Protein AF-I0WFN8-F1 (afdb_monomer)

pLDDT: mean 84.23, std 13.27, range [35.28, 97.06]

Sequence (199 aa):
MEKKIYILTLLITLCLTTSVFSQEETTNPNPSISEQFDIAYDKANNYQDYKVIKKSVFLSLKKNTQDSLTTLKRTLKEKLAILDKNDEETNLLKNEITTLKSELEIVNNEKKSVSFFGTLISKTTYAFIMWGIVIVLALLLGVFIYKFRNSNSITSESRKALEILEAEYEEHRRNSIEREQKVRRQLQDEINKNRESKK

Foldseek 3Di:
DVVVVVVVVVVVVVVVPPPPDDDDPPPPVDDDLVVLVVVQQVPFDDDPPDTHGDPVSVVVSVVVVVVVVVVVVVVVVVVVVVVVVVVVVVVVVVVVVVVVVVVVVVVVQVVQFDQDPNDTDGPVVVVVVVVVVVVVVVVVVVVVVVVVVVVVVVVVVVVVVVVVVVVVVVVVVVVVVVVVVVVVVVVVVVVVVVVVVVD

Organism: NCBI:txid946077

Secondary structure (DSSP, 8-state):
-HHHHHHHHHHHHHHGGGG---------SS--HHHHHHHHHHTSEEETTEEE--HHHHHHHHHHHHHHHHHHHHHHHHHHHHHHHHHHHHHHHHHHHHHHHHHHHHHHHHHHEEEETTEEEEHHHHHHHHHHHHHHHHHHHHHHHHHHHHHHHHHHHHHHHHHHHHHHHHHHHHHHHHHHHHHHHHHHHHHHHHHHHT-

Radius of gyration: 68.33 Å; Cα contacts (8 Å, |Δi|>4): 40; chains: 1; bounding box: 117×84×188 Å

Mean predicted aligned error: 17.88 Å

Solvent-accessible surface area (backbone atoms only — not comparable to full-atom values): 11244 Å² total; per-residue (Å²): 113,69,74,60,53,57,53,51,53,52,55,52,58,62,65,68,67,77,79,80,83,79,86,76,77,85,69,63,93,75,61,51,73,68,52,50,52,51,52,48,57,69,74,26,47,78,52,90,98,41,76,52,62,57,68,68,60,53,53,50,51,52,49,53,52,49,54,51,50,52,49,50,53,50,51,49,53,54,51,48,55,50,47,54,51,50,51,51,50,51,51,50,53,51,50,51,53,51,50,53,50,53,49,50,52,51,52,49,52,53,73,41,31,42,81,53,96,92,39,81,37,44,53,67,59,49,51,52,52,54,51,48,52,52,50,52,52,51,50,52,50,51,53,47,52,54,53,49,54,54,52,51,50,53,53,53,50,53,51,51,54,48,55,51,50,51,53,51,48,50,49,52,51,52,53,49,52,52,49,51,53,50,52,53,50,53,53,50,52,51,51,52,53,54,57,62,75,74,110

Structure (mmCIF, N/CA/C/O backbone):
data_AF-I0WFN8-F1
#
_entry.id   AF-I0WFN8-F1
#
loop_
_atom_site.group_PDB
_atom_site.id
_atom_site.type_symbol
_atom_site.label_atom_id
_atom_site.label_alt_id
_atom_site.label_comp_id
_atom_site.label_asym_id
_atom_site.label_entity_id
_atom_site.label_seq_id
_atom_site.pdbx_PDB_ins_code
_atom_site.Cartn_x
_atom_site.Cartn_y
_atom_site.Cartn_z
_atom_site.occupancy
_atom_site.B_iso_or_equiv
_atom_site.auth_seq_id
_atom_site.auth_comp_id
_atom_site.auth_asym_id
_atom_site.auth_atom_id
_atom_site.pdbx_PDB_model_num
ATOM 1 N N . MET A 1 1 ? -40.334 -71.616 74.220 1.00 55.72 1 MET A N 1
ATOM 2 C CA . MET A 1 1 ? -39.462 -70.784 73.358 1.00 55.72 1 MET A CA 1
ATOM 3 C C . MET A 1 1 ? -40.194 -69.552 72.832 1.00 55.72 1 MET A C 1
ATOM 5 O O . MET A 1 1 ? -39.589 -68.491 72.818 1.00 55.72 1 MET A O 1
ATOM 9 N N . GLU A 1 2 ? -41.503 -69.649 72.583 1.00 54.38 2 GLU A N 1
ATOM 10 C CA . GLU A 1 2 ? -42.435 -68.549 7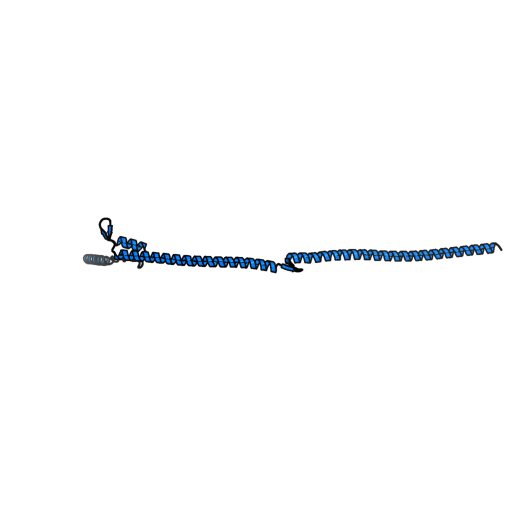2.253 1.00 54.38 2 GLU A CA 1
ATOM 11 C C . GLU A 1 2 ? -42.210 -67.217 73.005 1.00 54.38 2 GLU A C 1
ATOM 13 O O . GLU A 1 2 ? -42.004 -66.179 72.389 1.00 54.38 2 GLU A O 1
ATOM 18 N N . LYS A 1 3 ? -42.160 -67.214 74.349 1.00 59.78 3 LYS A N 1
ATOM 19 C CA . LYS A 1 3 ? -42.040 -65.959 75.130 1.00 59.78 3 LYS A CA 1
ATOM 20 C C . LYS A 1 3 ? -40.7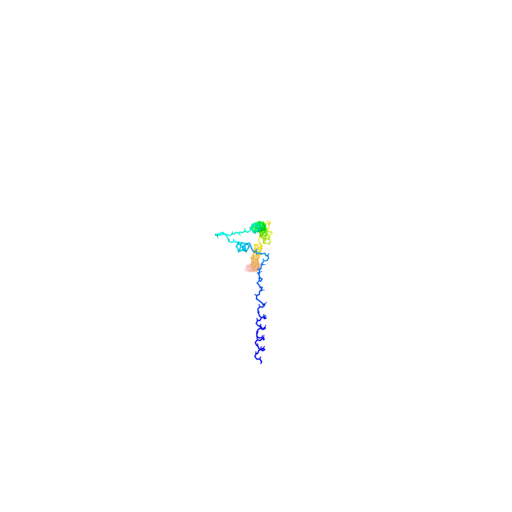20 -65.200 74.916 1.00 59.78 3 LYS A C 1
ATOM 22 O O . LYS A 1 3 ? -40.698 -63.984 75.062 1.00 59.78 3 LYS A O 1
ATOM 27 N N . LYS A 1 4 ? -39.627 -65.892 74.562 1.00 63.16 4 LYS A N 1
ATOM 28 C CA . LYS A 1 4 ? -38.331 -65.247 74.272 1.00 63.16 4 LYS A CA 1
ATOM 29 C C . LYS A 1 4 ? -38.324 -64.584 72.891 1.00 63.16 4 LYS A C 1
ATOM 31 O O . LYS A 1 4 ? -37.651 -63.574 72.719 1.00 63.16 4 LYS A O 1
ATOM 36 N N . ILE A 1 5 ? -39.106 -65.112 71.948 1.00 72.94 5 ILE A N 1
ATOM 37 C CA . ILE A 1 5 ? -39.256 -64.564 70.594 1.00 72.94 5 ILE A CA 1
ATOM 38 C C . ILE A 1 5 ? -40.007 -63.229 70.644 1.00 72.94 5 ILE A C 1
ATOM 40 O O . ILE A 1 5 ? -39.529 -62.257 70.069 1.00 72.94 5 ILE A O 1
ATOM 44 N N . TYR A 1 6 ? -41.085 -63.129 71.432 1.00 75.06 6 TYR A N 1
ATOM 45 C CA . TYR A 1 6 ? -41.821 -61.867 71.599 1.00 75.06 6 TYR A CA 1
ATOM 46 C C . TYR A 1 6 ? -40.998 -60.750 72.264 1.00 75.06 6 TYR A C 1
ATOM 48 O O . TYR A 1 6 ? -41.112 -59.582 71.893 1.00 75.06 6 TYR A O 1
ATOM 56 N N . ILE A 1 7 ? -40.135 -61.098 73.223 1.00 76.81 7 ILE A N 1
ATOM 57 C CA . ILE A 1 7 ? -39.241 -60.129 73.877 1.00 76.81 7 ILE A CA 1
ATOM 58 C C . ILE A 1 7 ? -38.166 -59.637 72.896 1.00 76.81 7 ILE A C 1
ATOM 60 O O . ILE A 1 7 ? -37.859 -58.447 72.872 1.00 76.81 7 ILE A O 1
ATOM 64 N N . LEU A 1 8 ? -37.640 -60.523 72.043 1.00 74.81 8 LEU A N 1
ATOM 65 C CA . LEU A 1 8 ? -36.666 -60.158 71.013 1.00 74.81 8 LEU A CA 1
ATOM 66 C C . LEU A 1 8 ? -37.288 -59.254 69.935 1.00 74.81 8 LEU A C 1
ATOM 68 O O . LEU A 1 8 ? -36.670 -58.268 69.539 1.00 74.81 8 LEU A O 1
ATOM 72 N N . THR A 1 9 ? -38.528 -59.522 69.511 1.00 72.75 9 THR A N 1
ATOM 73 C CA . THR A 1 9 ? -39.235 -58.662 68.547 1.00 72.75 9 THR A CA 1
ATOM 74 C C . THR A 1 9 ? -39.559 -57.284 69.129 1.00 72.75 9 THR A C 1
ATOM 76 O O . THR A 1 9 ? -39.435 -56.282 68.426 1.00 72.75 9 THR A O 1
ATOM 79 N N . LEU A 1 10 ? -39.898 -57.196 70.421 1.00 75.81 10 LEU A N 1
ATOM 80 C CA . LEU A 1 10 ? -40.146 -55.913 71.091 1.00 75.81 10 LEU A CA 1
ATOM 81 C C . LEU A 1 10 ? -38.861 -55.072 71.194 1.00 75.81 10 LEU A C 1
ATOM 83 O O . LEU A 1 10 ? -38.890 -53.869 70.939 1.00 75.81 10 LEU A O 1
ATOM 87 N N . LEU A 1 11 ? -37.726 -55.709 71.506 1.00 71.19 11 LEU A N 1
ATOM 88 C CA . LEU A 1 11 ? -36.427 -55.040 71.625 1.00 71.19 11 LEU A CA 1
ATOM 89 C C . LEU A 1 11 ? -35.924 -54.500 70.275 1.00 71.19 11 LEU A C 1
ATOM 91 O O . LEU A 1 11 ? -35.385 -53.398 70.215 1.00 71.19 11 LEU A O 1
ATOM 95 N N . ILE A 1 12 ? -36.147 -55.244 69.187 1.00 71.81 12 ILE A N 1
ATOM 96 C CA . ILE A 1 12 ? -35.800 -54.806 67.827 1.00 71.81 12 ILE A CA 1
ATOM 97 C C . ILE A 1 12 ? -36.663 -53.605 67.421 1.00 71.81 12 ILE A C 1
ATOM 99 O O . ILE A 1 12 ? -36.135 -52.609 66.936 1.00 71.81 12 ILE A O 1
ATOM 103 N N . THR A 1 13 ? -37.967 -53.642 67.705 1.00 67.31 13 THR A N 1
ATOM 104 C CA . THR A 1 13 ? -38.883 -52.543 67.353 1.00 67.31 13 THR A CA 1
ATOM 105 C C . THR A 1 13 ? -38.548 -51.247 68.104 1.00 67.31 13 THR A C 1
ATOM 107 O O . THR A 1 13 ? -38.651 -50.166 67.532 1.00 67.31 13 THR A O 1
ATOM 110 N N . LEU A 1 14 ? -38.064 -51.343 69.349 1.00 68.12 14 LEU A N 1
ATOM 111 C CA . LEU A 1 14 ? -37.641 -50.186 70.149 1.00 68.12 14 LEU A CA 1
ATOM 112 C C . LEU A 1 14 ? -36.318 -49.560 69.662 1.00 68.12 14 LEU A C 1
ATOM 114 O O . LEU A 1 14 ? -36.083 -48.370 69.858 1.00 68.12 14 LEU A O 1
ATOM 118 N N . CYS A 1 15 ? -35.452 -50.343 69.012 1.00 61.66 15 CYS A N 1
ATOM 119 C CA . CYS A 1 15 ? -34.165 -49.869 68.493 1.00 61.66 15 CYS A CA 1
ATOM 120 C C . CYS A 1 15 ? -34.297 -49.166 67.125 1.00 61.66 15 CYS A C 1
ATOM 122 O O . CYS A 1 15 ? -33.467 -48.334 66.776 1.00 61.66 15 CYS A O 1
ATOM 124 N N . LEU A 1 16 ? -35.364 -49.452 66.368 1.00 60.19 16 LEU A N 1
ATOM 125 C CA . LEU A 1 16 ? -35.644 -48.823 65.069 1.00 60.19 16 LEU A CA 1
ATOM 126 C C . LEU A 1 16 ? -36.289 -47.427 65.174 1.00 60.19 16 LEU A C 1
ATOM 128 O O . LEU A 1 16 ? -36.289 -46.690 64.194 1.00 60.19 16 LEU A O 1
ATOM 132 N N . THR A 1 17 ? -36.818 -47.029 66.336 1.00 59.66 17 THR A N 1
ATOM 133 C CA . THR A 1 17 ? -37.511 -45.734 66.493 1.00 59.66 17 THR A CA 1
ATOM 134 C C . THR A 1 17 ? -36.600 -44.558 66.859 1.00 59.66 17 THR A C 1
ATOM 136 O O . THR A 1 17 ? -37.072 -43.426 66.905 1.00 59.66 17 THR A O 1
ATOM 139 N N . THR A 1 18 ? -35.307 -44.776 67.121 1.00 53.47 18 THR A N 1
ATOM 140 C CA . THR A 1 18 ? -34.385 -43.711 67.572 1.00 53.47 18 THR A CA 1
ATOM 141 C C . THR A 1 18 ? -33.648 -42.977 66.444 1.00 53.47 18 THR A C 1
ATOM 143 O O . THR A 1 18 ? -32.863 -42.078 66.729 1.00 53.47 18 THR A O 1
ATOM 146 N N . SER A 1 19 ? -33.912 -43.287 65.169 1.00 51.78 19 SER A N 1
ATOM 147 C CA . SER A 1 19 ? -33.198 -42.708 64.015 1.00 51.78 19 SER A CA 1
ATOM 148 C C . SER A 1 19 ? -33.995 -41.691 63.176 1.00 51.78 19 SER A C 1
ATOM 150 O O . SER A 1 19 ? -33.551 -41.335 62.089 1.00 51.78 19 SER A O 1
ATOM 152 N N . VAL A 1 20 ? -35.145 -41.184 63.650 1.00 49.88 20 VAL A N 1
ATOM 153 C CA . VAL A 1 20 ? -36.069 -40.370 62.816 1.00 49.88 20 VAL A CA 1
ATOM 154 C C . VAL A 1 20 ? -36.132 -38.872 63.182 1.00 49.88 20 VAL A C 1
ATOM 156 O O . VAL A 1 20 ? -36.983 -38.153 62.678 1.00 49.88 20 VAL A O 1
ATOM 159 N N . PHE A 1 21 ? -35.215 -38.327 63.986 1.00 54.62 21 PHE A N 1
ATOM 160 C CA . PHE A 1 21 ? -35.172 -36.870 64.213 1.00 54.62 21 PHE A CA 1
ATOM 161 C C . PHE A 1 21 ? -33.782 -36.272 63.983 1.00 54.62 21 PHE A C 1
ATOM 163 O O . PHE A 1 21 ? -32.982 -36.140 64.902 1.00 54.62 21 PHE A O 1
ATOM 170 N N . SER A 1 22 ? -33.528 -35.868 62.737 1.00 35.28 22 SER A N 1
ATOM 171 C CA . SER A 1 22 ? -32.647 -34.741 62.421 1.00 35.28 22 SER A CA 1
ATOM 172 C C . SER A 1 22 ? -33.037 -34.180 61.049 1.00 35.28 22 SER A C 1
ATOM 174 O O . SER A 1 22 ? -32.641 -34.711 60.015 1.00 35.28 22 SER A O 1
ATOM 176 N N . GLN A 1 23 ? -33.882 -33.145 61.028 1.00 42.56 23 GLN A N 1
ATOM 177 C CA . GLN A 1 23 ? -33.989 -32.253 59.873 1.00 42.56 23 GLN A CA 1
ATOM 178 C C . GLN A 1 23 ? -32.951 -31.149 60.080 1.00 42.56 23 GLN A C 1
ATOM 180 O O . GLN A 1 23 ? -33.194 -30.192 60.811 1.00 42.56 23 GLN A O 1
ATOM 185 N N . GLU A 1 24 ? -31.776 -31.297 59.472 1.00 40.25 24 GLU A N 1
ATOM 186 C CA . GLU A 1 24 ? -30.894 -30.157 59.240 1.00 40.25 24 GLU A CA 1
ATOM 187 C C . GLU A 1 24 ? -31.529 -29.312 58.134 1.00 40.25 24 GLU A C 1
ATOM 189 O O . GLU A 1 24 ? -31.507 -29.679 56.959 1.00 40.25 24 GLU A O 1
ATOM 194 N N . GLU A 1 25 ? -32.128 -28.178 58.509 1.00 45.91 25 GLU A N 1
ATOM 195 C CA . GLU A 1 25 ? -32.351 -27.097 57.555 1.00 45.91 25 GLU A CA 1
ATOM 196 C C . GLU A 1 25 ? -30.985 -26.732 56.972 1.00 45.91 25 GLU A C 1
ATOM 198 O O . GLU A 1 25 ? -30.134 -26.167 57.663 1.00 45.91 25 GLU A O 1
ATOM 203 N N . THR A 1 26 ? -30.776 -27.054 55.696 1.00 47.41 26 THR A N 1
ATOM 204 C CA . THR A 1 26 ? -29.672 -26.555 54.877 1.00 47.41 26 THR A CA 1
ATOM 205 C C . THR A 1 26 ? -29.793 -25.038 54.779 1.00 47.41 26 THR A C 1
ATOM 207 O O . THR A 1 26 ? -30.297 -24.486 53.801 1.00 47.41 26 THR A O 1
ATOM 210 N N . THR A 1 27 ? -29.392 -24.339 55.834 1.00 58.69 27 THR A N 1
ATOM 211 C CA . THR A 1 27 ? -29.361 -22.885 55.870 1.00 58.69 27 THR A CA 1
ATOM 212 C C . THR A 1 27 ? -28.098 -22.470 55.146 1.00 58.69 27 THR A C 1
ATOM 214 O O . THR A 1 27 ? -26.995 -22.498 55.688 1.00 58.69 27 THR A O 1
ATOM 217 N N . ASN A 1 28 ? -28.270 -22.135 53.871 1.00 58.91 28 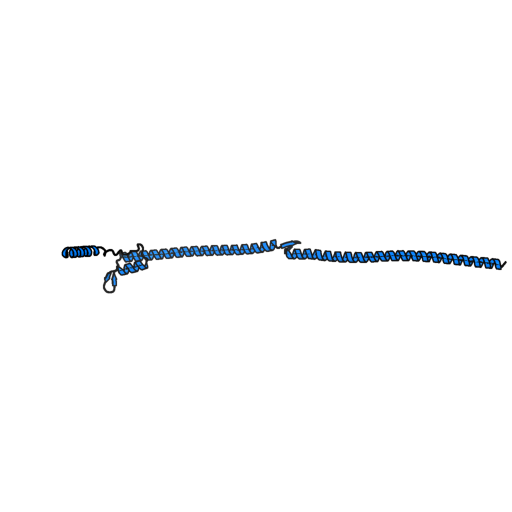ASN A N 1
ATOM 218 C CA . ASN A 1 28 ? -27.240 -21.508 53.065 1.00 58.91 28 ASN A CA 1
ATOM 219 C C . ASN A 1 28 ? -26.699 -20.297 53.858 1.00 58.91 28 ASN A C 1
ATOM 221 O O . ASN A 1 28 ? -27.491 -19.421 54.212 1.00 58.91 28 ASN A O 1
ATOM 225 N N . PRO A 1 29 ? -25.399 -20.235 54.207 1.00 66.25 29 PRO A N 1
ATOM 226 C CA . PRO A 1 29 ? -24.886 -19.227 55.139 1.00 66.25 29 PRO A CA 1
ATOM 227 C C . PRO A 1 29 ? -24.938 -17.798 54.575 1.00 66.25 29 P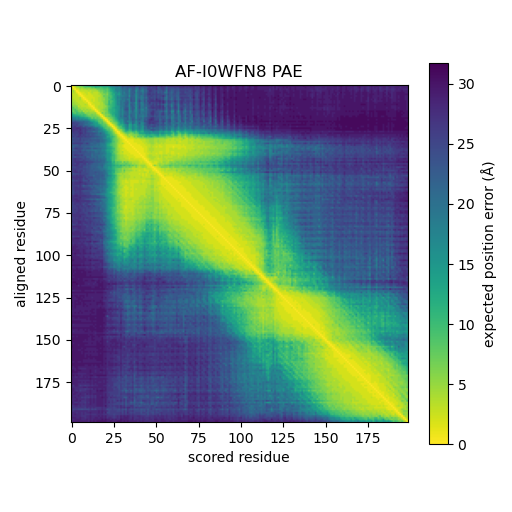RO A C 1
ATOM 229 O O . PRO A 1 29 ? -24.839 -16.838 55.334 1.00 66.25 29 PRO A O 1
ATOM 232 N N . ASN A 1 30 ? -25.136 -17.653 53.260 1.00 71.50 30 ASN A N 1
ATOM 233 C CA . ASN A 1 30 ? -25.415 -16.390 52.580 1.00 71.50 30 ASN A CA 1
ATOM 234 C C . ASN A 1 30 ? -26.567 -16.578 51.578 1.00 71.50 30 ASN A C 1
ATOM 236 O O . ASN A 1 30 ? -26.309 -16.826 50.399 1.00 71.50 30 ASN A O 1
ATOM 240 N N . PRO A 1 31 ? -27.830 -16.478 52.024 1.00 79.31 31 PRO A N 1
ATOM 241 C CA . PRO A 1 31 ? -28.968 -16.559 51.123 1.00 79.31 31 PRO A CA 1
ATOM 242 C C . PRO A 1 31 ? -28.976 -15.364 50.166 1.00 79.31 31 PRO A C 1
ATOM 244 O O . PRO A 1 31 ? -28.618 -14.239 50.548 1.00 79.31 31 PRO A O 1
ATOM 247 N N . SER A 1 32 ? -29.401 -15.595 48.925 1.00 86.69 32 SER A N 1
ATOM 248 C CA . SER A 1 32 ? -29.599 -14.525 47.946 1.00 86.69 32 SER A CA 1
ATOM 249 C C . SER A 1 32 ? -30.603 -13.493 48.469 1.00 86.69 32 SER A C 1
ATOM 251 O O . SER A 1 32 ? -31.385 -13.763 49.375 1.00 86.69 32 SER A O 1
ATOM 253 N N . ILE A 1 33 ? -30.614 -12.284 47.903 1.00 87.75 33 ILE A N 1
ATOM 254 C CA . ILE A 1 33 ? -31.578 -11.252 48.318 1.00 87.75 33 ILE A CA 1
ATOM 255 C C . ILE A 1 33 ? -33.015 -11.772 48.197 1.00 87.75 33 ILE A C 1
ATOM 257 O O . ILE A 1 33 ? -33.802 -11.554 49.111 1.00 87.75 33 ILE A O 1
ATOM 261 N N . SER A 1 34 ? -33.331 -12.495 47.115 1.00 88.12 34 SER A N 1
ATOM 262 C CA . SER A 1 34 ? -34.643 -13.130 46.924 1.00 88.12 34 SER A CA 1
ATOM 263 C C . SER A 1 34 ? -34.944 -14.119 48.046 1.00 88.12 34 SER A C 1
ATOM 265 O O . SER A 1 34 ? -35.966 -14.000 48.708 1.00 88.12 34 SER A O 1
ATOM 267 N N . GLU A 1 35 ? -33.999 -15.009 48.348 1.00 88.94 35 GLU A N 1
ATOM 268 C CA . GLU A 1 35 ? -34.145 -15.982 49.436 1.00 88.94 35 GLU A CA 1
ATOM 269 C C . GLU A 1 35 ? -34.292 -15.293 50.804 1.00 88.94 35 GLU A C 1
ATOM 271 O O . GLU A 1 35 ? -35.024 -15.768 51.664 1.00 88.94 35 GLU A O 1
ATOM 276 N N . GLN A 1 36 ? -33.651 -14.140 51.024 1.00 88.19 36 GLN A N 1
ATOM 277 C CA . GLN A 1 36 ? -33.838 -13.348 52.244 1.00 88.19 36 GLN A CA 1
ATOM 278 C C . GLN A 1 36 ? -35.251 -12.754 52.348 1.00 88.19 36 GLN A C 1
ATOM 280 O O . GLN A 1 36 ? -35.767 -12.639 53.462 1.00 88.19 36 GLN A O 1
ATOM 285 N N . PHE A 1 37 ? -35.877 -12.383 51.224 1.00 90.00 37 PHE A N 1
ATOM 286 C CA . PHE A 1 37 ? -37.283 -11.965 51.193 1.00 90.00 37 PHE A CA 1
ATOM 287 C C . PHE A 1 37 ? -38.214 -13.137 51.517 1.00 90.00 37 PHE A C 1
ATOM 289 O O . PHE A 1 37 ? -39.099 -12.977 52.360 1.00 90.00 37 PHE A O 1
ATOM 296 N N . ASP A 1 38 ? -37.970 -14.307 50.928 1.00 90.44 38 ASP A N 1
ATOM 297 C CA . ASP A 1 38 ? -38.775 -15.513 51.151 1.00 90.44 38 ASP A CA 1
ATOM 298 C C . ASP A 1 38 ? -38.675 -15.980 52.614 1.00 90.44 38 ASP A C 1
ATOM 300 O O . ASP A 1 38 ? -39.683 -16.133 53.302 1.00 90.44 38 ASP A O 1
ATOM 304 N N . ILE A 1 39 ? -37.459 -16.042 53.171 1.00 88.81 39 ILE A N 1
ATOM 305 C CA . ILE A 1 39 ? -37.230 -16.378 54.587 1.00 88.81 39 ILE A CA 1
ATOM 306 C C . ILE A 1 39 ? -37.906 -15.364 55.521 1.00 88.81 39 ILE A C 1
ATOM 308 O O . ILE A 1 39 ? -38.439 -15.739 56.571 1.00 88.81 39 ILE A O 1
ATOM 312 N N . ALA A 1 40 ? -37.870 -14.069 55.187 1.00 88.56 40 ALA A N 1
ATOM 313 C CA . ALA A 1 40 ? -38.530 -13.038 55.985 1.00 88.56 40 ALA A CA 1
ATOM 314 C C . ALA A 1 40 ? -40.061 -13.175 55.951 1.00 88.56 40 ALA A C 1
ATOM 316 O O . ALA A 1 40 ? -40.710 -12.906 56.965 1.00 88.56 40 ALA A O 1
ATOM 317 N N . TYR A 1 41 ? -40.624 -13.605 54.821 1.00 88.06 41 TYR A N 1
ATOM 318 C CA . TYR A 1 41 ? -42.050 -13.869 54.651 1.00 88.06 41 TYR A CA 1
ATOM 319 C C . TYR A 1 41 ? -42.501 -15.123 55.417 1.00 88.06 41 TYR A C 1
ATOM 321 O O . TYR A 1 41 ? -43.504 -15.089 56.144 1.00 88.06 41 TYR A O 1
ATOM 329 N N . ASP A 1 42 ? -41.724 -16.200 55.330 1.00 89.00 42 ASP A N 1
ATOM 330 C CA . ASP A 1 42 ? -42.025 -17.476 55.978 1.00 89.00 42 ASP A CA 1
ATOM 331 C C . ASP A 1 42 ? -41.927 -17.376 57.503 1.00 89.00 42 ASP A C 1
ATOM 333 O O . ASP A 1 42 ? -42.822 -17.823 58.220 1.00 89.00 42 ASP A O 1
ATOM 337 N N . LYS A 1 43 ? -40.892 -16.697 58.019 1.00 87.38 43 LYS A N 1
ATOM 338 C CA . LYS A 1 43 ? -40.685 -16.504 59.469 1.00 87.38 43 LYS A CA 1
ATOM 339 C C . LYS A 1 43 ? -41.576 -15.425 60.091 1.00 87.38 43 LYS A C 1
ATOM 341 O O . LYS A 1 43 ? -41.544 -15.243 61.312 1.00 87.38 43 LYS A O 1
ATOM 346 N N . ALA A 1 44 ? -42.325 -14.668 59.292 1.00 88.81 44 ALA A N 1
ATOM 347 C CA . ALA A 1 44 ? -43.222 -13.638 59.800 1.00 88.81 44 ALA A CA 1
ATOM 348 C C . ALA A 1 44 ? -44.534 -14.235 60.331 1.00 88.81 44 ALA A C 1
ATOM 350 O O . ALA A 1 44 ? -45.169 -15.078 59.691 1.00 88.81 44 ALA A O 1
ATOM 351 N N . ASN A 1 45 ? -44.960 -13.746 61.497 1.00 89.25 45 ASN A N 1
ATOM 352 C CA . ASN A 1 45 ? -46.214 -14.163 62.125 1.00 89.25 45 ASN A CA 1
ATOM 353 C C . ASN A 1 45 ? -47.410 -13.588 61.364 1.00 89.25 45 ASN A C 1
ATOM 355 O O . ASN A 1 45 ? -47.350 -12.454 60.900 1.00 89.25 45 ASN A O 1
ATOM 359 N N . ASN A 1 46 ? -48.515 -14.327 61.291 1.00 90.94 46 ASN A N 1
ATOM 360 C CA . ASN A 1 46 ? -49.768 -13.790 60.762 1.00 90.94 46 ASN A CA 1
ATOM 361 C C . ASN A 1 46 ? -50.550 -13.049 61.851 1.00 90.94 46 ASN A C 1
ATOM 363 O O . ASN A 1 46 ? -50.667 -13.523 62.981 1.00 90.94 46 ASN A O 1
ATOM 367 N N . TYR A 1 47 ? -51.113 -11.902 61.488 1.00 87.69 47 TYR A N 1
ATOM 368 C CA . TYR A 1 47 ? -52.100 -11.170 62.266 1.00 87.69 47 TYR A CA 1
ATOM 369 C C . TYR A 1 47 ? -53.208 -10.696 61.326 1.00 87.69 47 TYR A C 1
ATOM 371 O O . TYR A 1 47 ? -52.983 -9.801 60.514 1.00 87.69 47 TYR A O 1
ATOM 379 N N . GLN A 1 48 ? -54.397 -11.298 61.444 1.00 88.38 48 GLN A N 1
ATOM 380 C CA . GLN A 1 48 ? -55.493 -11.111 60.483 1.00 88.38 48 GLN A CA 1
ATOM 381 C C . GLN A 1 48 ? -54.994 -11.391 59.051 1.00 88.38 48 GLN A C 1
ATOM 383 O O . GLN A 1 48 ? -54.352 -12.418 58.830 1.00 88.38 48 GLN A O 1
ATOM 388 N N . ASP A 1 49 ? -55.213 -10.462 58.122 1.00 89.31 49 ASP A N 1
ATOM 389 C CA . ASP A 1 49 ? -54.759 -10.540 56.730 1.00 89.31 49 ASP A CA 1
ATOM 390 C C . ASP A 1 49 ? -53.336 -9.971 56.523 1.00 89.31 49 ASP A C 1
ATOM 392 O O . ASP A 1 49 ? -52.906 -9.741 55.392 1.00 89.31 49 ASP A O 1
ATOM 396 N N . TYR A 1 50 ? -52.582 -9.724 57.604 1.00 87.56 50 TYR A N 1
ATOM 397 C CA . TYR A 1 50 ? -51.253 -9.107 57.562 1.00 87.56 50 TYR A CA 1
ATOM 398 C C . TYR A 1 50 ? -50.145 -10.039 58.068 1.00 87.56 50 TYR A C 1
ATOM 400 O O . TYR A 1 50 ? -50.311 -10.788 59.031 1.00 87.56 50 TYR A O 1
ATOM 408 N N . LYS A 1 51 ? -48.955 -9.917 57.470 1.00 86.62 51 LYS A N 1
ATOM 409 C CA . LYS A 1 51 ? -47.709 -10.544 57.941 1.00 86.62 51 LYS A CA 1
ATOM 410 C C . LYS A 1 51 ? -46.912 -9.566 58.811 1.00 86.62 51 LYS A C 1
ATOM 412 O O . LYS A 1 51 ? -46.526 -8.487 58.368 1.00 86.62 51 LYS A O 1
ATOM 417 N N . VAL A 1 52 ? -46.629 -9.954 60.051 1.00 89.88 52 VAL A N 1
ATOM 418 C CA . VAL A 1 52 ? -45.870 -9.177 61.038 1.00 89.88 52 VAL A CA 1
ATOM 419 C C . VAL A 1 52 ? -44.403 -9.593 61.004 1.00 89.88 52 VAL A C 1
ATOM 421 O O . VAL A 1 52 ? -44.002 -10.623 61.553 1.00 89.88 52 VAL A O 1
ATOM 424 N N . ILE A 1 53 ? -43.585 -8.757 60.370 1.00 90.00 53 ILE A N 1
ATOM 425 C CA . ILE A 1 53 ? -42.135 -8.943 60.275 1.00 90.00 53 ILE A CA 1
ATOM 426 C C . ILE A 1 53 ? -41.453 -8.237 61.455 1.00 90.00 53 ILE A C 1
ATOM 428 O O . ILE A 1 53 ? -41.763 -7.091 61.790 1.00 90.00 53 ILE A O 1
ATOM 432 N N . LYS A 1 54 ? -40.477 -8.900 62.086 1.00 90.81 54 LYS A N 1
ATOM 433 C CA . LYS A 1 54 ? -39.649 -8.279 63.134 1.00 90.81 54 LYS A CA 1
ATOM 434 C C . LYS A 1 54 ? -38.871 -7.093 62.554 1.00 90.81 54 LYS A C 1
ATOM 436 O O . LYS A 1 54 ? -38.216 -7.223 61.522 1.00 90.81 54 LYS A O 1
ATOM 441 N N . LYS A 1 55 ? -38.850 -5.962 63.271 1.00 89.88 55 LYS A N 1
ATOM 442 C CA . LYS A 1 55 ? -38.119 -4.748 62.852 1.00 89.88 55 LYS A CA 1
ATOM 443 C C . LYS A 1 55 ? -36.646 -5.019 62.520 1.00 89.88 55 LYS A C 1
ATOM 445 O O . LYS A 1 55 ? -36.141 -4.471 61.550 1.00 89.88 55 LYS A O 1
ATOM 450 N N . SER A 1 56 ? -35.973 -5.878 63.289 1.00 89.62 56 SER A N 1
ATOM 451 C CA . SER A 1 56 ? -34.575 -6.256 63.042 1.00 89.62 56 SER A CA 1
ATOM 452 C C . SER A 1 56 ? -34.382 -6.969 61.701 1.00 89.62 56 SER A C 1
ATOM 454 O O . SER A 1 56 ? -33.464 -6.626 60.968 1.00 89.62 56 SER A O 1
ATOM 456 N N . VAL A 1 57 ? -35.272 -7.905 61.351 1.00 88.56 57 VAL A N 1
ATOM 457 C CA . VAL A 1 57 ? -35.231 -8.642 60.077 1.00 88.56 57 VAL A CA 1
ATOM 458 C C . VAL A 1 57 ? -35.446 -7.688 58.906 1.00 88.56 57 VAL A C 1
ATOM 460 O O . VAL A 1 57 ? -34.669 -7.701 57.957 1.00 88.56 57 VAL A O 1
ATOM 463 N N . PHE A 1 58 ? -36.437 -6.799 59.008 1.00 90.44 58 PHE A N 1
ATOM 464 C CA . PHE A 1 58 ? -36.692 -5.787 57.983 1.00 90.44 58 PHE A CA 1
ATOM 465 C C . PHE A 1 58 ? -35.507 -4.824 57.795 1.00 90.44 58 PHE A C 1
ATOM 467 O O . PHE A 1 58 ? -35.121 -4.532 56.664 1.00 90.44 58 PHE A O 1
ATOM 474 N N . LEU A 1 59 ? -34.900 -4.345 58.887 1.00 92.44 59 LEU A N 1
ATOM 475 C CA . LEU A 1 59 ? -33.731 -3.461 58.821 1.00 92.44 59 LEU A CA 1
ATOM 476 C C . LEU A 1 59 ? -32.516 -4.156 58.192 1.00 92.44 59 LEU A C 1
ATOM 478 O O . LEU A 1 59 ? -31.842 -3.543 57.365 1.00 92.44 59 LEU A O 1
ATOM 482 N N . SER A 1 60 ? -32.261 -5.422 58.533 1.00 90.69 60 SER A N 1
ATOM 483 C CA . SER A 1 60 ? -31.199 -6.216 57.906 1.00 90.69 60 SER A CA 1
ATOM 484 C C . SER A 1 60 ? -31.454 -6.426 56.415 1.00 90.69 60 SER A C 1
ATOM 486 O O . SER A 1 60 ? -30.561 -6.185 55.609 1.00 90.69 60 SER A O 1
ATOM 488 N N . LEU A 1 61 ? -32.682 -6.787 56.033 1.00 90.81 61 LEU A N 1
ATOM 489 C CA . LEU A 1 61 ? -33.068 -6.975 54.634 1.00 90.81 61 LEU A CA 1
ATOM 490 C C . LEU A 1 61 ? -32.889 -5.687 53.825 1.00 90.81 61 LEU A C 1
ATOM 492 O O . LEU A 1 61 ? -32.298 -5.720 52.746 1.00 90.81 61 LEU A O 1
ATOM 496 N N . LYS A 1 62 ? -33.327 -4.544 54.374 1.00 91.94 62 LYS A N 1
ATOM 497 C CA . LYS A 1 62 ? -33.135 -3.211 53.780 1.00 91.94 62 LYS A CA 1
ATOM 498 C C . LYS A 1 62 ? -31.655 -2.876 53.600 1.00 91.94 62 LYS A C 1
ATOM 500 O O . LYS A 1 62 ? -31.263 -2.367 52.553 1.00 91.94 62 LYS A O 1
ATOM 505 N N . LYS A 1 63 ? -30.830 -3.138 54.617 1.00 93.44 63 LYS A N 1
ATOM 506 C CA . LYS A 1 63 ? -29.386 -2.893 54.548 1.00 93.44 63 LYS A CA 1
ATOM 507 C C . LYS A 1 63 ? -28.741 -3.751 53.459 1.00 93.44 63 LYS A C 1
ATOM 509 O O . LYS A 1 63 ? -28.045 -3.212 52.608 1.00 93.44 63 LYS A O 1
ATOM 514 N N . ASN A 1 64 ? -29.038 -5.048 53.436 1.00 91.94 64 ASN A N 1
ATOM 515 C CA . ASN A 1 64 ? -28.476 -5.985 52.464 1.00 91.94 64 ASN A CA 1
ATOM 516 C C . ASN A 1 64 ? -28.897 -5.641 51.026 1.00 91.94 64 ASN A C 1
ATOM 518 O O . ASN A 1 64 ? -28.066 -5.661 50.119 1.00 91.94 64 ASN A O 1
ATOM 522 N N . THR A 1 65 ? -30.161 -5.254 50.808 1.00 93.19 65 THR A N 1
ATOM 523 C CA . THR A 1 65 ? -30.626 -4.764 49.495 1.00 93.19 65 THR A CA 1
ATOM 524 C C . THR A 1 65 ? -29.928 -3.488 49.068 1.00 93.19 65 THR A C 1
ATOM 526 O O . THR A 1 65 ? -29.509 -3.377 47.914 1.00 93.19 65 THR A O 1
ATOM 529 N N . GLN A 1 66 ? -29.760 -2.538 49.984 1.00 93.81 66 GLN A N 1
ATOM 530 C CA . GLN A 1 66 ? -29.048 -1.304 49.693 1.00 93.81 66 GLN A CA 1
ATOM 531 C C . GLN A 1 66 ? -27.570 -1.566 49.365 1.00 93.81 66 GLN A C 1
ATOM 533 O O . GLN A 1 66 ? -27.084 -1.029 48.372 1.00 93.81 66 GLN A O 1
ATOM 538 N N . ASP A 1 67 ? -26.884 -2.425 50.124 1.00 92.81 67 ASP A N 1
ATOM 539 C CA . ASP A 1 67 ? -25.481 -2.798 49.891 1.00 92.81 67 ASP A CA 1
ATOM 540 C C . ASP A 1 67 ? -25.293 -3.549 48.562 1.00 92.81 67 ASP A C 1
ATOM 542 O O . ASP A 1 67 ? -24.340 -3.297 47.819 1.00 92.81 67 ASP A O 1
ATOM 546 N N . SER A 1 68 ? -26.231 -4.426 48.196 1.00 91.50 68 SER A N 1
ATOM 547 C CA . SER A 1 68 ? -26.204 -5.091 46.889 1.00 91.50 68 SER A CA 1
ATOM 548 C C . SER A 1 68 ? -26.405 -4.094 45.744 1.00 91.50 68 SER A C 1
ATOM 550 O O . SER A 1 68 ? -25.728 -4.185 44.720 1.00 91.50 68 SER A O 1
ATOM 552 N N . LEU A 1 69 ? -27.307 -3.120 45.903 1.00 94.19 69 LEU A N 1
ATOM 553 C CA . LEU A 1 69 ? -27.563 -2.099 44.886 1.00 94.19 69 LEU A CA 1
ATOM 554 C C . LEU A 1 69 ? -26.378 -1.138 44.724 1.00 94.19 69 LEU A C 1
ATOM 556 O O . LEU A 1 69 ? -26.035 -0.769 43.600 1.00 94.19 69 LEU A O 1
ATOM 560 N N . THR A 1 70 ? -25.744 -0.719 45.821 1.00 95.06 70 THR A N 1
ATOM 561 C CA . THR A 1 70 ? -24.543 0.130 45.764 1.00 95.06 70 THR A CA 1
ATOM 562 C C . THR A 1 70 ? -23.373 -0.621 45.139 1.00 95.06 70 THR A C 1
ATOM 564 O O . THR A 1 70 ? -22.673 -0.051 44.301 1.00 95.06 70 THR A O 1
ATOM 567 N N . THR A 1 71 ? -23.211 -1.908 45.458 1.00 94.94 71 THR A N 1
ATOM 568 C CA . THR A 1 71 ? -22.209 -2.779 44.831 1.00 94.94 71 THR A CA 1
ATOM 569 C C . THR A 1 71 ? -22.448 -2.901 43.331 1.00 94.94 71 THR A C 1
ATOM 571 O O . THR A 1 71 ? -21.525 -2.667 42.555 1.00 94.94 71 THR A O 1
ATOM 574 N N . LEU A 1 72 ? -23.691 -3.157 42.907 1.00 94.94 72 LEU A N 1
ATOM 575 C CA . LEU A 1 72 ? -24.050 -3.230 41.490 1.00 94.94 72 LEU A CA 1
ATOM 576 C C . LEU A 1 72 ? -23.751 -1.913 40.763 1.00 94.94 72 LEU A C 1
ATOM 578 O O . LEU A 1 72 ? -23.130 -1.927 39.703 1.00 94.94 72 LEU A O 1
ATOM 582 N N . LYS A 1 73 ? -24.132 -0.766 41.344 1.00 95.81 73 LYS A N 1
ATOM 583 C CA . LYS A 1 73 ? -23.829 0.561 40.781 1.00 95.81 73 LYS A CA 1
ATOM 584 C C . LYS A 1 73 ? -22.325 0.803 40.652 1.00 95.81 73 LYS A C 1
ATOM 586 O O . LYS A 1 73 ? -21.887 1.340 39.636 1.00 95.81 73 LYS A O 1
ATOM 591 N N . ARG A 1 74 ? -21.535 0.407 41.656 1.00 96.38 74 ARG A N 1
ATOM 592 C CA . ARG A 1 74 ? -20.070 0.512 41.622 1.00 96.38 74 ARG A CA 1
ATOM 593 C C . ARG A 1 74 ? -19.487 -0.347 40.503 1.00 96.38 74 ARG A C 1
ATOM 595 O O . ARG A 1 74 ? -18.728 0.172 39.694 1.00 96.38 74 ARG A O 1
ATOM 602 N N . THR A 1 75 ? -19.885 -1.615 40.410 1.00 95.38 75 THR A N 1
ATOM 603 C CA . THR A 1 75 ? -19.414 -2.519 39.354 1.00 95.38 75 THR A CA 1
ATOM 604 C C . THR A 1 75 ? -19.815 -2.024 37.968 1.00 95.38 75 THR A C 1
ATOM 606 O O . THR A 1 75 ? -19.002 -2.073 37.054 1.00 95.38 75 THR A O 1
ATOM 609 N N . LEU A 1 76 ? -21.027 -1.487 37.802 1.00 96.62 76 LEU A N 1
ATOM 610 C CA . LEU A 1 76 ? -21.470 -0.895 36.537 1.00 96.62 76 LEU A CA 1
ATOM 611 C C . LEU A 1 76 ? -20.570 0.291 36.154 1.00 96.62 76 LEU A C 1
ATOM 613 O O . LEU A 1 76 ? -20.065 0.344 35.037 1.00 96.62 76 LEU A O 1
ATOM 617 N N . LYS A 1 77 ? -20.288 1.193 37.101 1.00 96.81 77 LYS A N 1
ATOM 618 C CA . LYS A 1 77 ? -19.377 2.325 36.880 1.00 96.81 77 LYS A CA 1
ATOM 619 C C . LYS A 1 77 ? -17.960 1.872 36.509 1.00 96.81 77 LYS A C 1
ATOM 621 O O . LYS A 1 77 ? -17.370 2.431 35.592 1.00 96.81 77 LYS A O 1
ATOM 626 N N . GLU A 1 78 ? -17.423 0.861 37.189 1.00 96.56 78 GLU A N 1
ATOM 627 C CA . GLU A 1 78 ? -16.110 0.279 36.874 1.00 96.56 78 GLU A CA 1
ATOM 628 C C . GLU A 1 78 ? -16.089 -0.343 35.472 1.00 96.56 78 GLU A C 1
ATOM 630 O O . GLU A 1 78 ? -15.135 -0.146 34.724 1.00 96.56 78 GLU A O 1
ATOM 635 N N . LYS A 1 79 ? -17.150 -1.062 35.085 1.00 95.38 79 LYS A N 1
ATOM 636 C CA . LYS A 1 79 ? -17.268 -1.666 33.753 1.00 95.38 79 LYS A CA 1
ATOM 637 C C . LYS A 1 79 ? -17.393 -0.622 32.647 1.00 95.38 79 LYS A C 1
ATOM 639 O O . LYS A 1 79 ? -16.761 -0.808 31.616 1.00 95.38 79 LYS A O 1
ATOM 644 N N . LEU A 1 80 ? -18.142 0.461 32.867 1.00 95.62 80 LEU A N 1
ATOM 645 C CA . LEU A 1 80 ? -18.205 1.584 31.926 1.00 95.62 80 LEU A CA 1
ATOM 646 C C . LEU A 1 80 ? -16.833 2.239 31.755 1.00 95.62 80 LEU A C 1
ATOM 648 O O . LEU A 1 80 ? -16.393 2.401 30.631 1.00 95.62 80 LEU A O 1
ATOM 652 N N . ALA A 1 81 ? -16.106 2.492 32.847 1.00 95.81 81 ALA A N 1
ATOM 653 C CA . ALA A 1 81 ? -14.760 3.060 32.763 1.00 95.81 81 ALA A CA 1
ATOM 654 C C . ALA A 1 81 ? -13.767 2.151 32.009 1.00 95.81 81 ALA A C 1
ATOM 656 O O . ALA A 1 81 ? -12.897 2.637 31.292 1.00 95.81 81 ALA A O 1
ATOM 657 N N . ILE A 1 82 ? -13.885 0.825 32.158 1.00 95.38 82 ILE A N 1
ATOM 658 C CA . ILE A 1 82 ? -13.090 -0.137 31.375 1.00 95.38 82 ILE A CA 1
ATOM 659 C C . ILE A 1 82 ? -13.494 -0.102 29.897 1.00 95.38 82 ILE A C 1
ATOM 661 O O . ILE A 1 82 ? -12.629 -0.210 29.034 1.00 95.38 82 ILE A O 1
ATOM 665 N N . LEU A 1 83 ? -14.789 0.032 29.605 1.00 94.75 83 LEU A N 1
ATOM 666 C CA . LEU A 1 83 ? -15.298 0.107 28.239 1.00 94.75 83 LEU A CA 1
ATOM 667 C C . LEU A 1 83 ? -14.804 1.378 27.544 1.00 94.75 83 LEU A C 1
ATOM 669 O O . LEU A 1 83 ? -14.242 1.267 26.463 1.00 94.75 83 LEU A O 1
ATOM 673 N N . ASP A 1 84 ? -14.881 2.529 28.213 1.00 94.88 84 ASP A N 1
ATOM 674 C CA . ASP A 1 84 ? -14.338 3.796 27.712 1.00 94.88 84 ASP A CA 1
ATOM 675 C C . 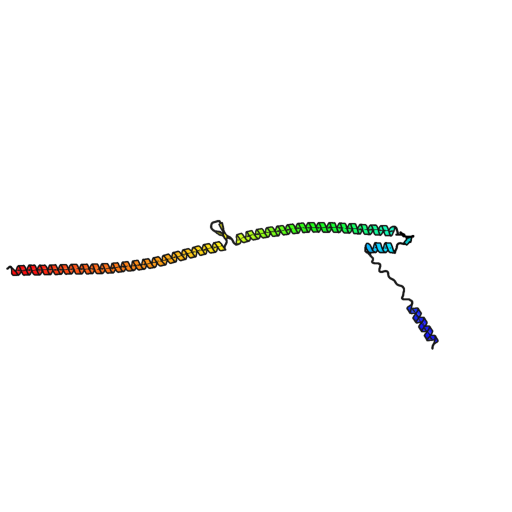ASP A 1 84 ? -12.836 3.669 27.405 1.00 94.88 84 ASP A C 1
ATOM 677 O O . ASP A 1 84 ? -12.373 4.066 26.338 1.00 94.88 84 ASP A O 1
ATOM 681 N N . LYS A 1 85 ? -12.069 3.030 28.300 1.00 95.12 85 LYS A N 1
ATOM 682 C CA . LYS A 1 85 ? -10.636 2.783 28.087 1.00 95.12 85 LYS A CA 1
ATOM 683 C C . LYS A 1 85 ? -10.367 1.854 26.895 1.00 95.12 85 LYS A C 1
ATOM 685 O O . LYS A 1 85 ? -9.434 2.093 26.132 1.00 95.12 85 LYS A O 1
ATOM 690 N N . ASN A 1 86 ? -11.161 0.798 26.733 1.00 93.12 86 ASN A N 1
ATOM 691 C CA . ASN A 1 86 ? -11.043 -0.104 25.586 1.00 93.12 86 ASN A CA 1
ATOM 692 C C . ASN A 1 86 ? -11.422 0.607 24.277 1.00 93.12 86 ASN A C 1
ATOM 694 O O . ASN A 1 86 ? -10.794 0.371 23.248 1.00 93.12 86 ASN A O 1
ATOM 698 N N . ASP A 1 87 ? -12.416 1.492 24.298 1.00 94.25 87 ASP A N 1
ATOM 699 C CA . ASP A 1 87 ? -12.797 2.300 23.139 1.00 94.25 87 ASP A CA 1
ATOM 700 C C . ASP A 1 87 ? -11.682 3.292 22.763 1.00 94.25 87 ASP A C 1
ATOM 702 O O . ASP A 1 87 ? -11.368 3.463 21.584 1.00 94.25 87 ASP A O 1
ATOM 706 N N . GLU A 1 88 ? -11.003 3.897 23.740 1.00 94.88 88 GLU A N 1
ATOM 707 C CA . GLU A 1 88 ? -9.799 4.700 23.491 1.00 94.88 88 GLU A CA 1
ATOM 708 C C . GLU A 1 88 ? -8.669 3.862 22.874 1.00 94.88 88 GLU A C 1
ATOM 710 O O . GLU A 1 88 ? -8.109 4.245 21.845 1.00 94.88 88 GLU A O 1
ATOM 715 N N . GLU A 1 89 ? -8.362 2.695 23.447 1.00 94.31 89 GLU A N 1
ATOM 716 C CA . GLU A 1 89 ? -7.300 1.808 22.957 1.00 94.31 89 GLU A CA 1
ATOM 717 C C . GLU A 1 89 ? -7.597 1.283 21.546 1.00 94.31 89 GLU A C 1
ATOM 719 O O . GLU A 1 89 ? -6.722 1.283 20.681 1.00 94.31 89 GLU A O 1
ATOM 724 N N . THR A 1 90 ? -8.844 0.901 21.262 1.00 93.38 90 THR A N 1
ATOM 725 C CA . THR A 1 90 ? -9.253 0.458 19.920 1.00 93.38 90 THR A CA 1
ATOM 726 C C . THR A 1 90 ? -9.175 1.582 18.894 1.00 93.38 90 THR A C 1
ATOM 728 O O . THR A 1 90 ? -8.758 1.337 17.760 1.00 93.38 90 THR A O 1
ATOM 731 N N . ASN A 1 91 ? -9.515 2.818 19.269 1.00 93.75 91 ASN A N 1
ATOM 732 C CA . ASN A 1 91 ? -9.337 3.978 18.400 1.00 93.75 91 ASN A CA 1
ATOM 733 C C . ASN A 1 91 ? -7.852 4.270 18.140 1.00 93.75 91 ASN A C 1
ATOM 735 O O . ASN A 1 91 ? -7.484 4.537 16.994 1.00 93.75 91 ASN A O 1
ATOM 739 N N . LEU A 1 92 ? -6.991 4.159 19.156 1.00 95.00 92 LEU A N 1
ATOM 740 C CA . LEU A 1 92 ? -5.537 4.283 19.000 1.00 95.00 92 LEU A CA 1
ATOM 741 C C . LEU A 1 92 ? -4.977 3.204 18.066 1.00 95.00 92 LEU A C 1
ATOM 743 O O . LEU A 1 92 ? -4.336 3.538 17.072 1.00 95.00 92 LEU A O 1
ATOM 747 N N . LEU A 1 93 ? -5.301 1.932 18.308 1.00 92.69 93 LEU A N 1
ATOM 748 C CA . LEU A 1 93 ? -4.906 0.801 17.460 1.00 92.69 93 LEU A CA 1
ATOM 749 C C . LEU A 1 93 ? -5.391 0.972 16.018 1.00 92.69 93 LEU A C 1
ATOM 751 O O . LEU A 1 93 ? -4.662 0.693 15.067 1.00 92.69 93 LEU A O 1
ATOM 755 N N . LYS A 1 94 ? -6.623 1.448 15.824 1.00 94.50 94 LYS A N 1
ATOM 756 C CA . LYS A 1 94 ? -7.165 1.714 14.489 1.00 94.50 94 LYS A CA 1
ATOM 757 C C . LYS A 1 94 ? -6.381 2.819 13.787 1.00 94.50 94 LYS A C 1
ATOM 759 O O . LYS A 1 94 ? -6.058 2.657 12.610 1.00 94.50 94 LYS A O 1
ATOM 764 N N . ASN A 1 95 ? -6.041 3.892 14.499 1.00 93.50 95 ASN A N 1
ATOM 765 C CA . ASN A 1 95 ? -5.208 4.965 13.967 1.00 93.50 95 ASN A CA 1
ATOM 766 C C . ASN A 1 95 ? -3.811 4.444 13.597 1.00 93.50 95 ASN A C 1
ATOM 768 O O . ASN A 1 95 ? -3.378 4.662 12.467 1.00 93.50 95 ASN A O 1
ATOM 772 N N . GLU A 1 96 ? -3.154 3.672 14.464 1.00 93.81 96 GLU A N 1
ATOM 773 C CA . GLU A 1 96 ? -1.856 3.044 14.170 1.00 93.81 96 GLU A CA 1
ATOM 774 C C . GLU A 1 96 ? -1.912 2.117 12.949 1.00 93.81 96 GLU A C 1
ATOM 776 O O . GLU A 1 96 ? -1.038 2.148 12.087 1.00 93.81 96 GLU A O 1
ATOM 781 N N . ILE A 1 97 ? -2.974 1.322 12.804 1.00 93.75 97 ILE A N 1
ATOM 782 C CA . ILE A 1 97 ? -3.158 0.477 11.617 1.00 93.75 97 ILE A CA 1
ATOM 783 C C . ILE A 1 97 ? -3.303 1.333 10.354 1.00 93.75 97 ILE A C 1
ATOM 785 O O . ILE A 1 97 ? -2.783 0.963 9.298 1.00 93.75 97 ILE A O 1
ATOM 789 N N . THR A 1 98 ? -4.018 2.460 10.421 1.00 92.38 98 THR A N 1
ATOM 790 C CA . THR A 1 98 ? -4.156 3.354 9.261 1.00 92.38 98 THR A CA 1
ATOM 791 C C . THR A 1 98 ? -2.841 4.034 8.895 1.00 92.38 98 THR A C 1
ATOM 793 O O . THR A 1 98 ? -2.520 4.102 7.707 1.00 92.38 98 THR A O 1
ATOM 796 N N . THR A 1 99 ? -2.047 4.465 9.879 1.00 91.88 99 THR A N 1
ATOM 797 C CA . THR A 1 99 ? -0.737 5.082 9.632 1.00 91.88 99 THR A CA 1
ATOM 798 C C . THR A 1 99 ? 0.248 4.064 9.065 1.00 91.88 99 THR A C 1
ATOM 800 O O . THR A 1 99 ? 0.849 4.331 8.029 1.00 91.88 99 THR A O 1
ATOM 803 N N . LEU A 1 100 ? 0.326 2.861 9.643 1.00 91.31 100 LEU A N 1
ATOM 804 C CA . LEU A 1 100 ? 1.165 1.766 9.142 1.00 91.31 100 LEU A CA 1
ATOM 805 C C . LEU A 1 100 ? 0.798 1.358 7.713 1.00 91.31 100 LEU A C 1
ATOM 807 O O . LEU A 1 100 ? 1.680 1.089 6.903 1.00 91.31 100 LEU A O 1
ATOM 811 N N . LYS A 1 101 ? -0.496 1.321 7.366 1.00 89.38 101 LYS A N 1
ATOM 812 C CA . LYS A 1 101 ? -0.927 1.050 5.985 1.00 89.38 101 LYS A CA 1
ATOM 813 C C . LYS A 1 101 ? -0.473 2.142 5.020 1.00 89.38 101 LYS A C 1
ATOM 815 O O . LYS A 1 101 ? 0.019 1.808 3.945 1.00 89.38 101 LYS A O 1
ATOM 820 N N . SER A 1 102 ? -0.616 3.410 5.406 1.00 86.88 102 SER A N 1
ATOM 821 C CA . SER A 1 102 ? -0.148 4.542 4.602 1.00 86.88 102 SER A CA 1
ATOM 822 C C . SER A 1 102 ? 1.369 4.503 4.417 1.00 86.88 102 SER A C 1
ATOM 824 O O . SER A 1 102 ? 1.860 4.699 3.310 1.00 86.88 102 SER A O 1
ATOM 826 N N . GLU A 1 103 ? 2.122 4.220 5.479 1.00 85.81 103 GLU A N 1
ATOM 827 C CA . GLU A 1 103 ? 3.579 4.103 5.421 1.00 85.81 103 GLU A CA 1
ATOM 828 C C . GLU A 1 103 ? 4.008 2.916 4.552 1.00 85.81 103 GLU A C 1
ATOM 830 O O . GLU A 1 103 ? 4.896 3.047 3.715 1.00 85.81 103 GLU A O 1
ATOM 835 N N . LEU A 1 104 ? 3.326 1.773 4.665 1.00 87.50 104 LEU A N 1
ATOM 836 C CA . LEU A 1 104 ? 3.581 0.611 3.817 1.00 87.50 104 LEU A CA 1
ATOM 837 C C . LEU A 1 104 ? 3.298 0.924 2.343 1.00 87.50 104 LEU A C 1
ATOM 839 O O . LEU A 1 104 ? 4.065 0.498 1.482 1.00 87.50 104 LEU A O 1
ATOM 843 N N . GLU A 1 105 ? 2.246 1.683 2.034 1.00 79.12 105 GLU A N 1
ATOM 844 C CA . GLU A 1 105 ? 1.958 2.135 0.670 1.00 79.12 105 GLU A CA 1
ATOM 845 C C . GLU A 1 105 ? 3.065 3.048 0.124 1.00 79.12 105 GLU A C 1
ATOM 847 O O . GLU A 1 105 ? 3.544 2.820 -0.991 1.00 79.12 105 GLU A O 1
ATOM 852 N N . ILE A 1 106 ? 3.538 4.005 0.928 1.00 76.81 106 ILE A N 1
ATOM 853 C CA . ILE A 1 106 ? 4.666 4.885 0.587 1.00 76.81 106 ILE A CA 1
ATOM 854 C C . ILE A 1 106 ? 5.927 4.053 0.336 1.00 76.81 106 ILE A C 1
ATOM 856 O O . ILE A 1 106 ? 6.498 4.123 -0.750 1.00 76.81 106 ILE A O 1
ATOM 860 N N . VAL A 1 107 ? 6.315 3.188 1.276 1.00 75.25 107 VAL A N 1
ATOM 861 C CA . VAL A 1 107 ? 7.512 2.338 1.164 1.00 75.25 107 VAL A CA 1
ATOM 862 C C . VAL A 1 107 ? 7.406 1.372 -0.017 1.00 75.25 107 VAL A C 1
ATOM 864 O O . VAL A 1 107 ? 8.402 1.088 -0.683 1.00 75.25 107 VAL A O 1
ATOM 867 N N . ASN A 1 108 ? 6.217 0.843 -0.310 1.00 73.81 108 ASN A N 1
ATOM 868 C CA . ASN A 1 108 ? 5.998 -0.028 -1.463 1.00 73.81 108 ASN A CA 1
ATOM 869 C C . ASN A 1 108 ? 6.143 0.746 -2.778 1.00 73.81 108 ASN A C 1
ATOM 871 O O . ASN A 1 108 ? 6.748 0.223 -3.715 1.00 73.81 108 ASN A O 1
ATOM 875 N N . ASN A 1 109 ? 5.638 1.980 -2.842 1.00 70.88 109 ASN A N 1
ATOM 876 C CA . ASN A 1 109 ? 5.822 2.865 -3.989 1.00 70.88 109 ASN A CA 1
ATOM 877 C C . ASN A 1 109 ? 7.295 3.253 -4.161 1.00 70.88 109 ASN A C 1
ATOM 879 O O . ASN A 1 109 ? 7.828 3.104 -5.260 1.00 70.88 109 ASN A O 1
ATOM 883 N N . GLU A 1 110 ? 7.985 3.624 -3.084 1.00 68.62 110 GLU A N 1
ATOM 884 C CA . GLU A 1 110 ? 9.419 3.919 -3.094 1.00 68.62 110 GLU A CA 1
ATOM 885 C C . GLU A 1 110 ? 10.240 2.701 -3.539 1.00 68.62 110 GLU A C 1
ATOM 887 O O . GLU A 1 110 ? 10.999 2.794 -4.502 1.00 68.62 110 GLU A O 1
ATOM 892 N N . LYS A 1 111 ? 10.034 1.516 -2.942 1.00 66.75 111 LYS A N 1
ATOM 893 C CA . LYS A 1 111 ? 10.754 0.278 -3.311 1.00 66.75 111 LYS A CA 1
ATOM 894 C C . LYS A 1 111 ? 10.482 -0.191 -4.735 1.00 66.75 111 LYS A C 1
ATOM 896 O O . LYS A 1 111 ? 11.336 -0.862 -5.331 1.00 66.75 111 LYS A O 1
ATOM 901 N N . LYS A 1 112 ? 9.284 0.065 -5.260 1.00 66.12 112 LYS A N 1
ATOM 902 C CA . LYS A 1 112 ? 8.920 -0.258 -6.644 1.00 66.12 112 LYS A CA 1
ATOM 903 C C . LYS A 1 112 ? 9.338 0.825 -7.619 1.00 66.12 112 LYS A C 1
ATOM 905 O O . LYS A 1 112 ? 9.238 0.580 -8.815 1.00 66.12 112 LYS A O 1
ATOM 910 N N . SER A 1 113 ? 9.829 1.960 -7.142 1.00 70.75 113 SER A N 1
ATOM 911 C CA . SER A 1 113 ? 10.357 3.030 -7.969 1.00 70.75 113 SER A CA 1
ATOM 912 C C . SER A 1 113 ? 11.886 3.012 -8.003 1.00 70.75 113 SER A C 1
ATOM 914 O O . SER A 1 113 ? 12.555 2.494 -7.111 1.00 70.75 113 SER A O 1
ATOM 916 N N . VAL A 1 114 ? 12.449 3.544 -9.075 1.00 72.44 114 VAL A N 1
ATOM 917 C CA . VAL A 1 114 ? 13.871 3.841 -9.219 1.00 72.44 114 VAL A CA 1
ATOM 918 C C . VAL A 1 114 ? 13.954 5.273 -9.726 1.00 72.44 114 VAL A C 1
ATOM 920 O O . VAL A 1 114 ? 13.178 5.666 -10.599 1.00 72.44 114 VAL A O 1
ATOM 923 N N . SER A 1 115 ? 14.874 6.062 -9.171 1.00 71.75 115 SER A N 1
ATOM 924 C CA . SER A 1 115 ? 15.136 7.409 -9.679 1.00 71.75 115 SER A CA 1
ATOM 925 C C . SER A 1 115 ? 15.805 7.307 -11.049 1.00 71.75 115 SER A C 1
ATOM 927 O O . SER A 1 115 ? 16.914 6.787 -11.172 1.00 71.75 115 SER A O 1
ATOM 929 N N . PHE A 1 116 ? 15.119 7.780 -12.085 1.00 69.25 116 PHE A N 1
ATOM 930 C CA . PHE A 1 116 ? 15.625 7.855 -13.449 1.00 69.25 116 PHE A CA 1
ATOM 931 C C . PHE A 1 116 ? 15.427 9.288 -13.953 1.00 69.25 116 PHE A C 1
ATOM 933 O O . PHE A 1 116 ? 14.307 9.801 -13.968 1.00 69.25 116 PHE A O 1
ATOM 940 N N . PHE A 1 117 ? 16.530 9.963 -14.298 1.00 74.62 117 PHE A N 1
ATOM 941 C CA . PHE A 1 117 ? 16.546 11.382 -14.694 1.00 74.62 117 PHE A CA 1
ATOM 942 C C . PHE A 1 117 ? 15.844 12.336 -13.699 1.00 74.62 117 PHE A C 1
ATOM 944 O O . PHE A 1 117 ? 15.186 13.292 -14.095 1.00 74.62 117 PHE A O 1
ATOM 951 N N . GLY A 1 118 ? 15.971 12.082 -12.391 1.00 75.50 118 GLY A N 1
ATOM 952 C CA . GLY A 1 118 ? 15.383 12.936 -11.346 1.00 75.50 118 GLY A CA 1
ATOM 953 C C . GLY A 1 118 ? 13.886 12.718 -11.100 1.00 75.50 118 GLY A C 1
ATOM 954 O O . GLY A 1 118 ? 13.309 13.397 -10.256 1.00 75.50 118 GLY A O 1
ATOM 955 N N . THR A 1 119 ? 13.264 11.754 -11.786 1.00 76.75 119 THR A N 1
ATOM 956 C CA . THR A 1 119 ? 11.870 11.340 -11.560 1.00 76.75 119 THR A CA 1
ATOM 957 C C . THR A 1 119 ? 11.811 9.905 -11.034 1.00 76.75 119 THR A C 1
ATOM 959 O O . THR A 1 119 ? 12.630 9.067 -11.415 1.00 76.75 119 THR A O 1
ATOM 962 N N . LEU A 1 120 ? 10.861 9.603 -10.140 1.00 77.12 120 LEU A N 1
ATOM 963 C CA . LEU A 1 120 ? 10.617 8.235 -9.670 1.00 77.12 120 LEU A CA 1
ATOM 964 C C . LEU A 1 120 ? 9.815 7.476 -10.733 1.00 77.12 120 LEU A C 1
ATOM 966 O O . LEU A 1 120 ? 8.646 7.775 -10.969 1.00 77.12 120 LEU A O 1
ATOM 970 N N . ILE A 1 121 ? 10.435 6.478 -11.360 1.00 79.19 121 ILE A N 1
ATOM 971 C CA . ILE A 1 121 ? 9.793 5.615 -12.360 1.00 79.19 121 ILE A CA 1
ATOM 972 C C . ILE A 1 121 ? 9.648 4.209 -11.784 1.00 79.19 121 ILE A C 1
ATOM 974 O O . ILE A 1 121 ? 10.552 3.716 -11.114 1.00 79.19 121 ILE A O 1
ATOM 978 N N . SER A 1 122 ? 8.527 3.529 -12.045 1.00 80.25 122 SER A N 1
ATOM 979 C CA . SER A 1 122 ? 8.347 2.143 -11.595 1.00 80.25 122 SER A CA 1
ATOM 980 C C . SER A 1 122 ? 9.413 1.207 -12.195 1.00 80.25 122 SER A C 1
ATOM 982 O O . SER A 1 122 ? 9.811 1.363 -13.351 1.00 80.25 122 SER A O 1
ATOM 984 N N . LYS A 1 123 ? 9.850 0.187 -11.448 1.00 79.06 123 LYS A N 1
ATOM 985 C CA . LYS A 1 123 ? 10.838 -0.818 -11.884 1.00 79.06 123 LYS A CA 1
ATOM 986 C C . LYS A 1 123 ? 10.425 -1.515 -13.178 1.00 79.06 123 LYS A C 1
ATOM 988 O O . LYS A 1 123 ? 11.273 -1.775 -14.027 1.00 79.06 123 LYS A O 1
ATOM 993 N N . THR A 1 124 ? 9.131 -1.778 -13.346 1.00 82.44 124 THR A N 1
ATOM 994 C CA . THR A 1 124 ? 8.585 -2.383 -14.565 1.00 82.44 124 THR A CA 1
ATOM 995 C C . THR A 1 124 ? 8.734 -1.440 -15.753 1.00 82.44 124 THR A C 1
ATOM 997 O O . THR A 1 124 ? 9.250 -1.839 -16.792 1.00 82.44 124 THR A O 1
ATOM 1000 N N . THR A 1 125 ? 8.349 -0.172 -15.593 1.00 83.44 125 THR A N 1
ATOM 1001 C CA . THR A 1 125 ? 8.489 0.843 -16.646 1.00 83.44 125 THR A CA 1
ATOM 1002 C C . THR A 1 125 ? 9.958 1.073 -17.000 1.00 83.44 125 THR A C 1
ATOM 1004 O O . THR A 1 125 ? 10.293 1.131 -18.179 1.00 83.44 125 THR A O 1
ATOM 1007 N N . TYR A 1 126 ? 10.848 1.124 -16.003 1.00 86.69 126 TYR A N 1
ATOM 1008 C CA . TYR A 1 126 ? 12.291 1.216 -16.222 1.00 86.69 126 TYR A CA 1
ATOM 1009 C C . TYR A 1 126 ? 12.814 0.037 -17.052 1.00 86.69 126 TYR A C 1
ATOM 1011 O O . TYR A 1 126 ? 13.488 0.250 -18.057 1.00 86.69 126 TYR A O 1
ATOM 1019 N N . ALA A 1 127 ? 12.461 -1.199 -16.683 1.00 87.06 127 ALA A N 1
ATOM 1020 C CA . ALA A 1 127 ? 12.871 -2.385 -17.431 1.00 87.06 127 ALA A CA 1
ATOM 1021 C C . ALA A 1 127 ? 12.366 -2.344 -18.884 1.00 87.06 127 ALA A C 1
ATOM 1023 O O . ALA A 1 127 ? 13.136 -2.621 -19.801 1.00 87.06 127 ALA A O 1
ATOM 1024 N N . PHE A 1 128 ? 11.115 -1.933 -19.107 1.00 90.31 128 PHE A N 1
ATOM 1025 C CA . PHE A 1 128 ? 10.558 -1.760 -20.452 1.00 90.31 128 PHE A CA 1
ATOM 1026 C C . PHE A 1 128 ? 11.311 -0.713 -21.277 1.00 90.31 128 PHE A C 1
ATOM 1028 O O . PHE A 1 128 ? 11.643 -0.980 -22.429 1.00 90.31 128 PHE A O 1
ATOM 1035 N N . ILE A 1 129 ? 11.609 0.456 -20.700 1.00 90.12 129 ILE A N 1
ATOM 1036 C CA . ILE A 1 129 ? 12.359 1.517 -21.388 1.00 90.12 129 ILE A CA 1
ATOM 1037 C C . ILE A 1 129 ? 13.770 1.029 -21.736 1.00 90.12 129 ILE A C 1
ATOM 1039 O O . ILE A 1 129 ? 14.206 1.186 -22.875 1.00 90.12 129 ILE A O 1
ATOM 1043 N N . MET A 1 130 ? 14.465 0.391 -20.790 1.00 89.88 130 MET A N 1
ATOM 1044 C CA . MET A 1 130 ? 15.821 -0.121 -21.003 1.00 89.88 130 MET A CA 1
ATOM 1045 C C . MET A 1 130 ? 15.870 -1.168 -22.115 1.00 89.88 130 MET A C 1
ATOM 1047 O O . MET A 1 130 ? 16.675 -1.047 -23.038 1.00 89.88 130 MET A O 1
ATOM 1051 N N . TRP A 1 131 ? 14.983 -2.165 -22.078 1.00 93.81 131 TRP A N 1
ATOM 1052 C CA . TRP A 1 131 ? 14.901 -3.167 -23.141 1.00 93.81 131 TRP A CA 1
ATOM 1053 C C . TRP A 1 131 ? 14.434 -2.569 -24.470 1.00 93.81 131 TRP A C 1
ATOM 1055 O O . TRP A 1 131 ? 14.933 -2.971 -25.519 1.00 93.81 131 TRP A O 1
ATOM 1065 N N . GLY A 1 132 ? 13.550 -1.569 -24.445 1.00 95.69 132 GLY A N 1
ATOM 1066 C CA . GLY A 1 132 ? 13.147 -0.819 -25.633 1.00 95.69 132 GLY A CA 1
ATOM 1067 C C . GLY A 1 132 ? 14.336 -0.149 -26.324 1.00 95.69 132 GLY A C 1
ATOM 1068 O O . GLY A 1 132 ? 14.516 -0.315 -27.529 1.00 95.69 132 GLY A O 1
ATOM 1069 N N . ILE A 1 133 ? 15.198 0.533 -25.562 1.00 94.69 133 ILE A N 1
ATOM 1070 C CA . ILE A 1 133 ? 16.426 1.153 -26.086 1.00 94.69 133 ILE A CA 1
ATOM 1071 C C . ILE A 1 133 ? 17.358 0.092 -26.685 1.00 94.69 133 ILE A C 1
ATOM 1073 O O . ILE A 1 133 ? 17.867 0.278 -27.791 1.00 94.69 133 ILE A O 1
ATOM 1077 N N . VAL A 1 134 ? 17.548 -1.038 -25.995 1.00 96.12 134 VAL A N 1
ATOM 1078 C CA . VAL A 1 134 ? 18.381 -2.148 -26.486 1.00 96.12 134 VAL A CA 1
ATOM 1079 C C . VAL A 1 134 ? 17.846 -2.703 -27.810 1.00 96.12 134 VAL A C 1
ATOM 1081 O O . VAL A 1 134 ? 18.623 -2.892 -28.744 1.00 96.12 134 VAL A O 1
ATOM 1084 N N . ILE A 1 135 ? 16.532 -2.916 -27.932 1.00 96.88 135 ILE A N 1
ATOM 1085 C CA . ILE A 1 135 ? 15.900 -3.424 -29.161 1.00 96.88 135 ILE A CA 1
ATOM 1086 C C . ILE A 1 135 ? 16.062 -2.430 -30.315 1.00 96.88 135 ILE A C 1
ATOM 1088 O O . ILE A 1 135 ? 16.421 -2.831 -31.422 1.00 96.88 135 ILE A O 1
ATOM 1092 N N . VAL A 1 136 ? 15.834 -1.137 -30.074 1.00 97.06 136 VAL A N 1
ATOM 1093 C CA . VAL A 1 136 ? 15.983 -0.098 -31.106 1.00 97.06 136 VAL A CA 1
ATOM 1094 C C . VAL A 1 136 ? 17.430 -0.016 -31.595 1.00 97.06 136 VAL A C 1
ATOM 1096 O O . VAL A 1 136 ? 17.667 0.021 -32.804 1.00 97.06 136 VAL A O 1
ATOM 1099 N N . LEU A 1 137 ? 18.402 -0.043 -30.680 1.00 96.12 137 LEU A N 1
ATOM 1100 C CA . LEU A 1 137 ? 19.824 -0.069 -31.030 1.00 96.12 137 LEU A CA 1
ATOM 1101 C C . LEU A 1 137 ? 20.194 -1.333 -31.811 1.00 96.12 137 LEU A C 1
ATOM 1103 O O . LEU A 1 137 ? 20.907 -1.242 -32.809 1.00 96.12 137 LEU A O 1
ATOM 1107 N N . ALA A 1 138 ? 19.682 -2.497 -31.404 1.00 96.31 138 ALA A N 1
ATOM 1108 C CA . ALA A 1 138 ? 19.911 -3.755 -32.108 1.00 96.31 138 ALA A CA 1
ATOM 1109 C C . ALA A 1 138 ? 19.340 -3.727 -33.536 1.00 96.31 138 ALA A C 1
ATOM 1111 O O . ALA A 1 138 ? 20.014 -4.158 -34.473 1.00 96.31 138 ALA A O 1
ATOM 1112 N N . LEU A 1 139 ? 18.140 -3.168 -33.729 1.00 96.25 139 LEU A N 1
ATOM 1113 C CA . LEU A 1 139 ? 17.541 -2.984 -35.054 1.00 96.25 139 LEU A CA 1
ATOM 1114 C C . LEU A 1 139 ? 18.360 -2.027 -35.923 1.00 96.25 139 LEU A C 1
ATOM 1116 O O . LEU A 1 139 ? 18.661 -2.358 -37.070 1.00 96.25 139 LEU A O 1
ATOM 1120 N N . LEU A 1 140 ? 18.763 -0.871 -35.385 1.00 96.06 140 LEU A N 1
ATOM 1121 C CA . LEU A 1 140 ? 19.614 0.082 -36.104 1.00 96.06 140 LEU A CA 1
ATOM 1122 C C . LEU A 1 140 ? 20.939 -0.551 -36.528 1.00 96.06 140 LEU A C 1
ATOM 1124 O O . LEU A 1 140 ? 21.369 -0.374 -37.668 1.00 96.06 140 LEU A O 1
ATOM 1128 N N . LEU A 1 141 ? 21.565 -1.318 -35.638 1.00 94.56 141 LEU A N 1
ATOM 1129 C CA . LEU A 1 141 ? 22.812 -2.016 -35.921 1.00 94.56 141 LEU A CA 1
ATOM 1130 C C . LEU A 1 141 ? 22.616 -3.101 -36.989 1.00 94.56 141 LEU A C 1
ATOM 1132 O O . LEU A 1 141 ? 23.427 -3.206 -37.908 1.00 94.56 141 LEU A O 1
ATOM 1136 N N . GLY A 1 142 ? 21.508 -3.845 -36.941 1.00 94.81 142 GLY A N 1
ATOM 1137 C CA . GLY A 1 142 ? 21.132 -4.797 -37.988 1.00 94.81 142 GLY A CA 1
ATOM 1138 C C . GLY A 1 142 ? 20.968 -4.134 -39.360 1.00 94.81 142 GLY A C 1
ATOM 1139 O O . GLY A 1 142 ? 21.546 -4.598 -40.346 1.00 94.81 142 GLY A O 1
ATOM 1140 N N . VAL A 1 143 ? 20.253 -3.004 -39.423 1.00 94.19 143 VAL A N 1
ATOM 1141 C CA . VAL A 1 143 ? 20.094 -2.204 -40.652 1.00 94.19 143 VAL A CA 1
ATOM 1142 C C . VAL A 1 143 ? 21.443 -1.681 -41.147 1.00 94.19 143 VAL A C 1
ATOM 1144 O O . VAL A 1 143 ? 21.723 -1.731 -42.347 1.00 94.19 143 VAL A O 1
ATOM 1147 N N . PHE A 1 144 ? 22.299 -1.212 -40.239 1.00 92.75 144 PHE A N 1
ATOM 1148 C CA . PHE A 1 144 ? 23.626 -0.710 -40.578 1.00 92.75 144 PHE A CA 1
ATOM 1149 C C . PHE A 1 144 ? 24.504 -1.804 -41.191 1.00 92.75 144 PHE A C 1
ATOM 1151 O O . PHE A 1 144 ? 25.082 -1.590 -42.255 1.00 92.75 144 PHE A O 1
ATOM 1158 N N . ILE A 1 145 ? 24.544 -2.997 -40.587 1.00 92.75 145 ILE A N 1
ATOM 1159 C CA . ILE A 1 145 ? 25.284 -4.150 -41.124 1.00 92.75 145 ILE A CA 1
ATOM 1160 C C . ILE A 1 145 ? 24.745 -4.549 -42.499 1.00 92.75 145 ILE A C 1
ATOM 1162 O O . ILE A 1 145 ? 25.532 -4.771 -43.422 1.00 92.75 145 ILE A O 1
ATOM 1166 N N . TYR A 1 146 ? 23.421 -4.622 -42.662 1.00 92.31 146 TYR A N 1
ATOM 1167 C CA . TYR A 1 146 ? 22.803 -4.955 -43.947 1.00 92.31 146 TYR A CA 1
ATOM 1168 C C . TYR A 1 146 ? 23.210 -3.958 -45.041 1.00 92.31 146 TYR A C 1
ATOM 1170 O O . TYR A 1 146 ? 23.712 -4.352 -46.098 1.00 92.31 146 TYR A O 1
ATOM 1178 N N . LYS A 1 147 ? 23.075 -2.655 -44.762 1.00 91.50 147 LYS A N 1
ATOM 1179 C CA . LYS A 1 147 ? 23.445 -1.592 -45.703 1.00 91.50 147 LYS A CA 1
ATOM 1180 C C . LYS A 1 147 ? 24.946 -1.595 -46.000 1.00 91.50 147 LYS A C 1
ATOM 1182 O O . LYS A 1 147 ? 25.331 -1.429 -47.156 1.00 91.50 147 LYS A O 1
ATOM 1187 N N . PHE A 1 148 ? 25.784 -1.826 -44.990 1.00 89.00 148 PHE A N 1
ATOM 1188 C CA . PHE A 1 148 ? 27.236 -1.896 -45.140 1.00 89.00 148 PHE A CA 1
ATOM 1189 C C . PHE A 1 148 ? 27.661 -3.064 -46.040 1.00 89.00 148 PHE A C 1
ATOM 1191 O O . PHE A 1 148 ? 28.453 -2.868 -46.959 1.00 89.00 148 PHE A O 1
ATOM 1198 N N . ARG A 1 149 ? 27.087 -4.261 -45.852 1.00 88.44 149 ARG A N 1
ATOM 1199 C CA . ARG A 1 149 ? 27.370 -5.426 -46.711 1.00 88.44 149 ARG A CA 1
ATOM 1200 C C . ARG A 1 149 ? 26.951 -5.188 -48.159 1.00 88.44 149 ARG A C 1
ATOM 1202 O O . ARG A 1 149 ? 27.734 -5.474 -49.061 1.00 88.44 149 ARG A O 1
ATOM 1209 N N . ASN A 1 150 ? 25.759 -4.631 -48.376 1.00 84.25 150 ASN A N 1
ATOM 1210 C CA . ASN A 1 150 ? 25.276 -4.317 -49.720 1.00 84.25 150 ASN A CA 1
ATOM 1211 C C . ASN A 1 150 ? 26.171 -3.274 -50.412 1.00 84.25 150 ASN A C 1
ATOM 1213 O O . ASN A 1 150 ? 26.609 -3.469 -51.542 1.00 84.25 150 ASN A O 1
ATOM 1217 N N . SER A 1 151 ? 26.522 -2.203 -49.695 1.00 80.31 151 SER A N 1
ATOM 1218 C CA . SER A 1 151 ? 27.407 -1.149 -50.200 1.00 80.31 151 SER A CA 1
ATOM 1219 C C . SER A 1 151 ? 28.809 -1.673 -50.526 1.00 80.31 151 SER A C 1
ATOM 1221 O O . SER A 1 151 ? 29.395 -1.281 -51.536 1.00 80.31 151 SER A O 1
ATOM 1223 N N . ASN A 1 152 ? 29.352 -2.569 -49.699 1.00 84.69 152 ASN A N 1
ATOM 1224 C CA . ASN A 1 152 ? 30.664 -3.164 -49.937 1.00 84.69 152 ASN A CA 1
ATOM 1225 C C . ASN A 1 152 ? 30.663 -4.094 -51.161 1.00 84.69 152 ASN A C 1
ATOM 1227 O O . ASN A 1 152 ? 31.613 -4.071 -51.939 1.00 84.69 152 ASN A O 1
ATOM 1231 N N . SER A 1 153 ? 29.586 -4.863 -51.365 1.00 84.25 153 SER A N 1
ATOM 1232 C CA . SER A 1 153 ? 29.431 -5.715 -52.552 1.00 84.25 153 SER A CA 1
ATOM 1233 C C . SER A 1 153 ? 29.407 -4.887 -53.836 1.00 84.25 153 SER A C 1
ATOM 1235 O O . SER A 1 153 ? 30.206 -5.138 -54.733 1.00 84.25 153 SER A O 1
ATOM 1237 N N . ILE A 1 154 ? 28.565 -3.848 -53.882 1.00 83.50 154 ILE A N 1
ATOM 1238 C CA . ILE A 1 154 ? 28.452 -2.948 -55.040 1.00 83.50 154 ILE A CA 1
ATOM 1239 C C . ILE A 1 154 ? 29.795 -2.265 -55.318 1.00 83.50 154 ILE A C 1
ATOM 1241 O O . ILE A 1 154 ? 30.256 -2.233 -56.451 1.00 83.50 154 ILE A O 1
ATOM 1245 N N . THR A 1 155 ? 30.476 -1.774 -54.279 1.00 82.31 155 THR A N 1
ATOM 1246 C CA . THR A 1 155 ? 31.781 -1.115 -54.445 1.00 82.31 155 THR A CA 1
ATOM 1247 C C . THR A 1 155 ? 32.838 -2.077 -54.991 1.00 82.31 155 THR A C 1
ATOM 1249 O O . THR A 1 155 ? 33.646 -1.688 -55.833 1.00 82.31 155 THR A O 1
ATOM 1252 N N . SER A 1 156 ? 32.849 -3.333 -54.532 1.00 82.94 156 SER A N 1
ATOM 1253 C CA . SER A 1 156 ? 33.772 -4.343 -55.054 1.00 82.94 156 SER A CA 1
ATOM 1254 C C . SER A 1 156 ? 33.473 -4.696 -56.509 1.00 82.94 156 SER A C 1
ATOM 1256 O O . SER A 1 156 ? 34.413 -4.928 -57.266 1.00 82.94 156 SER A O 1
ATOM 1258 N N . GLU A 1 157 ? 32.200 -4.766 -56.891 1.00 87.12 157 GLU A N 1
ATOM 1259 C CA . GLU A 1 157 ? 31.782 -5.042 -58.265 1.00 87.12 157 GLU A CA 1
ATOM 1260 C C . GLU A 1 157 ? 32.153 -3.885 -59.196 1.00 87.12 157 GLU A C 1
ATOM 1262 O O . GLU A 1 157 ? 32.807 -4.111 -60.209 1.00 87.12 157 GLU A O 1
ATOM 1267 N N . SER A 1 158 ? 31.863 -2.641 -58.803 1.00 86.88 158 SER A N 1
ATOM 1268 C CA . SER A 1 158 ? 32.245 -1.454 -59.571 1.00 86.88 158 SER A CA 1
ATOM 1269 C C . SER A 1 158 ? 33.757 -1.346 -59.766 1.00 86.88 158 SER A C 1
ATOM 1271 O O . SER A 1 158 ? 34.199 -0.974 -60.847 1.00 86.88 158 SER A O 1
ATOM 1273 N N . ARG A 1 159 ? 34.570 -1.697 -58.755 1.00 88.88 159 ARG A N 1
ATOM 1274 C CA . ARG A 1 159 ? 36.037 -1.731 -58.905 1.00 88.88 159 ARG A CA 1
ATOM 1275 C C . ARG A 1 159 ? 36.489 -2.779 -59.919 1.00 88.88 159 ARG A C 1
ATOM 1277 O O . ARG A 1 159 ? 37.331 -2.468 -60.748 1.00 88.88 159 ARG A O 1
ATOM 1284 N N . LYS A 1 160 ? 35.912 -3.986 -59.883 1.00 91.19 160 LYS A N 1
ATOM 1285 C CA . LYS A 1 160 ? 36.216 -5.038 -60.867 1.00 91.19 160 LYS A CA 1
ATOM 1286 C C . LYS A 1 160 ? 35.791 -4.639 -62.278 1.00 91.19 160 LYS A C 1
ATOM 1288 O O . LYS A 1 160 ? 36.533 -4.867 -63.221 1.00 91.19 160 LYS A O 1
ATOM 1293 N N . ALA A 1 161 ? 34.613 -4.037 -62.424 1.00 91.06 161 ALA A N 1
ATOM 1294 C CA . ALA A 1 161 ? 34.132 -3.550 -63.713 1.00 91.06 161 ALA A CA 1
ATOM 1295 C C . ALA A 1 161 ? 35.050 -2.459 -64.282 1.00 91.06 161 ALA A C 1
ATOM 1297 O O . ALA A 1 161 ? 35.324 -2.455 -65.477 1.00 91.06 161 ALA A O 1
ATOM 1298 N N . LEU A 1 162 ? 35.558 -1.572 -63.422 1.00 92.19 162 LEU A N 1
ATOM 1299 C CA . LEU A 1 162 ? 36.528 -0.546 -63.798 1.00 92.19 162 LEU A CA 1
ATOM 1300 C C . LEU A 1 162 ? 37.848 -1.180 -64.262 1.00 92.19 162 LEU A C 1
ATOM 1302 O O . LEU A 1 162 ? 38.323 -0.841 -65.337 1.00 92.19 162 LEU A O 1
ATOM 1306 N N . GLU A 1 163 ? 38.383 -2.147 -63.515 1.00 93.69 163 GLU A N 1
ATOM 1307 C CA . GLU A 1 163 ? 39.614 -2.867 -63.879 1.00 93.69 163 GLU A CA 1
ATOM 1308 C C . GLU A 1 163 ? 39.486 -3.596 -65.230 1.00 93.69 163 GLU A C 1
ATOM 1310 O O . GLU A 1 163 ? 40.381 -3.521 -66.070 1.00 93.69 163 GLU A O 1
ATOM 1315 N N . ILE A 1 164 ? 38.345 -4.248 -65.484 1.00 93.06 164 ILE A N 1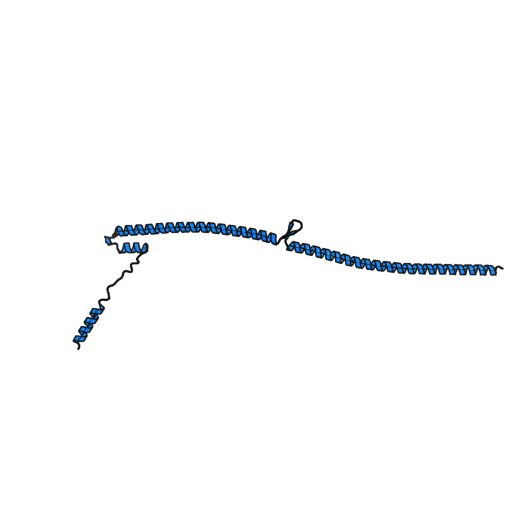
ATOM 1316 C CA . ILE A 1 164 ? 38.055 -4.892 -66.776 1.00 93.06 164 ILE A CA 1
ATOM 1317 C C . ILE A 1 164 ? 37.975 -3.852 -67.900 1.00 93.06 164 ILE A C 1
ATOM 1319 O O . ILE A 1 164 ? 38.550 -4.062 -68.966 1.00 93.06 164 ILE A O 1
ATOM 1323 N N . LEU A 1 165 ? 37.288 -2.731 -67.666 1.00 93.62 165 LEU A N 1
ATOM 1324 C CA . LEU A 1 165 ? 37.138 -1.665 -68.655 1.00 93.62 165 LEU A CA 1
ATOM 1325 C C . LEU A 1 165 ? 38.482 -1.012 -69.001 1.00 93.62 165 LEU A C 1
ATOM 1327 O O . LEU A 1 165 ? 38.735 -0.714 -70.165 1.00 93.62 165 LEU A O 1
ATOM 1331 N N . GLU A 1 166 ? 39.347 -0.794 -68.010 1.00 94.12 166 GLU A N 1
ATOM 1332 C CA . GLU A 1 166 ? 40.704 -0.286 -68.227 1.00 94.12 166 GLU A CA 1
ATOM 1333 C C . GLU A 1 166 ? 41.533 -1.264 -69.061 1.00 94.12 166 GLU A C 1
ATOM 1335 O O . GLU A 1 166 ? 42.156 -0.845 -70.038 1.00 94.12 166 GLU A O 1
ATOM 1340 N N . ALA A 1 167 ? 41.482 -2.562 -68.749 1.00 93.62 167 ALA A N 1
ATOM 1341 C CA . ALA A 1 167 ? 42.173 -3.588 -69.526 1.00 93.62 167 ALA A CA 1
ATOM 1342 C C . ALA A 1 167 ? 41.676 -3.646 -70.984 1.00 93.62 167 ALA A C 1
ATOM 1344 O O . ALA A 1 167 ? 42.484 -3.660 -71.915 1.00 93.62 167 ALA A O 1
ATOM 1345 N N . GLU A 1 168 ? 40.357 -3.612 -71.199 1.00 92.56 168 GLU A N 1
ATOM 1346 C CA . GLU A 1 168 ? 39.756 -3.584 -72.538 1.00 92.56 168 GLU A CA 1
ATOM 1347 C C . GLU A 1 168 ? 40.130 -2.301 -73.296 1.00 92.56 168 GLU A C 1
ATOM 1349 O O . GLU A 1 168 ? 40.443 -2.338 -74.489 1.00 92.56 168 GLU A O 1
ATOM 1354 N N . TYR A 1 169 ? 40.163 -1.157 -72.610 1.00 94.62 169 TYR A N 1
ATOM 1355 C CA . TYR A 1 169 ? 40.569 0.114 -73.200 1.00 94.62 169 TYR A CA 1
ATOM 1356 C C . TYR A 1 169 ? 42.046 0.114 -73.609 1.00 94.62 169 TYR A C 1
ATOM 1358 O O . TYR A 1 169 ? 42.385 0.576 -74.704 1.00 94.62 169 TYR A O 1
ATOM 1366 N N . GLU A 1 170 ? 42.935 -0.419 -72.769 1.00 94.19 170 GLU A N 1
ATOM 1367 C CA . GLU A 1 170 ? 44.353 -0.568 -73.100 1.00 94.19 170 GLU A CA 1
ATOM 1368 C C . GLU A 1 170 ? 44.566 -1.516 -74.282 1.00 94.19 170 GLU A C 1
ATOM 1370 O O . GLU A 1 170 ? 45.339 -1.198 -75.195 1.00 94.19 170 GLU A O 1
ATOM 1375 N N . GLU A 1 171 ? 43.848 -2.638 -74.320 1.00 94.50 171 GLU A N 1
ATOM 1376 C CA . GLU A 1 171 ? 43.885 -3.573 -75.442 1.00 94.50 171 GLU A CA 1
ATOM 1377 C C . GLU A 1 171 ? 43.376 -2.913 -76.732 1.00 94.50 171 GLU A C 1
ATOM 1379 O O . GLU A 1 171 ? 44.047 -2.958 -77.769 1.00 94.50 171 GLU A O 1
ATOM 1384 N N . HIS A 1 172 ? 42.236 -2.222 -76.674 1.00 94.44 172 HIS A N 1
ATOM 1385 C CA . HIS A 1 172 ? 41.686 -1.486 -77.808 1.00 94.44 172 HIS A CA 1
ATOM 1386 C C . HIS A 1 172 ? 42.658 -0.409 -78.309 1.00 94.44 172 HIS A C 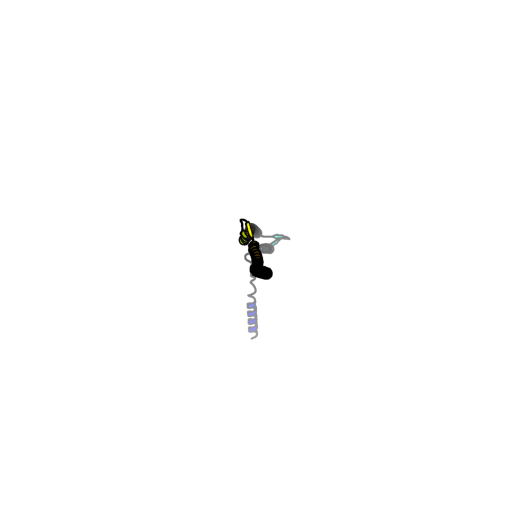1
ATOM 1388 O O . HIS A 1 172 ? 42.869 -0.260 -79.520 1.00 94.44 172 HIS A O 1
ATOM 1394 N N . ARG A 1 173 ? 43.294 0.327 -77.392 1.00 94.31 173 ARG A N 1
ATOM 1395 C CA . ARG A 1 173 ? 44.310 1.335 -77.712 1.00 94.31 173 ARG A CA 1
ATOM 1396 C C . ARG A 1 173 ? 45.517 0.701 -78.397 1.00 94.31 173 ARG A C 1
ATOM 1398 O O . ARG A 1 173 ? 45.959 1.210 -79.428 1.00 94.31 173 ARG A O 1
ATOM 1405 N N . ARG A 1 174 ? 46.028 -0.415 -77.875 1.00 94.56 174 ARG A N 1
ATOM 1406 C CA . ARG A 1 174 ? 47.151 -1.154 -78.469 1.00 94.56 174 ARG A CA 1
ATOM 1407 C C . ARG A 1 174 ? 46.811 -1.646 -79.874 1.00 94.56 174 ARG A C 1
ATOM 1409 O O . ARG A 1 174 ? 47.578 -1.399 -80.803 1.00 94.56 174 ARG A O 1
ATOM 1416 N N . ASN A 1 175 ? 45.641 -2.257 -80.042 1.00 94.06 175 ASN A N 1
ATOM 1417 C CA . ASN A 1 175 ? 45.155 -2.748 -81.329 1.00 94.06 175 ASN A CA 1
ATOM 1418 C C . ASN A 1 175 ? 44.966 -1.609 -82.343 1.00 94.06 175 ASN A C 1
ATOM 1420 O O . ASN A 1 175 ? 45.310 -1.760 -83.515 1.00 94.06 175 ASN A O 1
ATOM 1424 N N . SER A 1 176 ? 44.461 -0.454 -81.904 1.00 93.31 176 SER A N 1
ATOM 1425 C CA . SER A 1 176 ? 44.298 0.730 -82.756 1.00 93.31 176 SER A CA 1
ATOM 1426 C C . SER A 1 176 ? 45.643 1.280 -83.232 1.00 93.31 176 SER A C 1
ATOM 1428 O O . SER A 1 176 ? 45.807 1.536 -84.424 1.00 93.31 176 SER A O 1
ATOM 1430 N N . ILE A 1 177 ? 46.631 1.380 -82.335 1.00 93.69 177 ILE A N 1
ATOM 1431 C CA . ILE A 1 177 ? 47.996 1.797 -82.688 1.00 93.69 177 ILE A CA 1
ATOM 1432 C C . ILE A 1 177 ? 48.628 0.799 -83.662 1.00 93.69 177 ILE A C 1
ATOM 1434 O O . ILE A 1 177 ? 49.232 1.206 -84.651 1.00 93.69 177 ILE A O 1
ATOM 1438 N N . GLU A 1 178 ? 48.479 -0.506 -83.426 1.00 93.69 178 GLU A N 1
ATOM 1439 C CA . GLU A 1 178 ? 49.027 -1.530 -84.319 1.00 93.69 178 GLU A CA 1
ATOM 1440 C C . GLU A 1 178 ? 48.393 -1.468 -85.717 1.00 93.69 178 GLU A C 1
ATOM 1442 O O . GLU A 1 178 ? 49.101 -1.560 -86.723 1.00 93.69 178 GLU A O 1
ATOM 1447 N N . ARG A 1 179 ? 47.072 -1.258 -85.804 1.00 93.75 179 ARG A N 1
ATOM 1448 C CA . ARG A 1 179 ? 46.374 -1.036 -87.080 1.00 93.75 179 ARG A CA 1
ATOM 1449 C C . ARG A 1 179 ? 46.897 0.206 -87.786 1.00 93.75 179 ARG A C 1
ATOM 1451 O O . ARG A 1 179 ? 47.212 0.131 -88.970 1.00 93.75 179 ARG A O 1
ATOM 1458 N N . GLU A 1 180 ? 47.040 1.320 -87.074 1.00 92.25 180 GLU A N 1
ATOM 1459 C CA . GLU A 1 180 ? 47.560 2.558 -87.652 1.00 92.25 180 GLU A CA 1
ATOM 1460 C C . GLU A 1 180 ? 48.997 2.376 -88.162 1.00 92.25 180 GLU A C 1
ATOM 1462 O O . GLU A 1 180 ? 49.320 2.778 -89.279 1.00 92.25 180 GLU A O 1
ATOM 1467 N N . GLN A 1 181 ? 49.854 1.701 -87.393 1.00 92.19 181 GLN A N 1
ATOM 1468 C CA . GLN A 1 181 ? 51.217 1.378 -87.812 1.00 92.19 181 GLN A CA 1
ATOM 1469 C C . GLN A 1 181 ? 51.242 0.480 -89.055 1.00 92.19 181 GLN A C 1
ATOM 1471 O O . GLN A 1 181 ? 52.025 0.741 -89.969 1.00 92.19 181 GLN A O 1
ATOM 1476 N N . LYS A 1 182 ? 50.387 -0.550 -89.126 1.00 92.81 182 LYS A N 1
ATOM 1477 C CA . LYS A 1 182 ? 50.264 -1.417 -90.310 1.00 92.81 182 LYS A CA 1
ATOM 1478 C C . LYS A 1 182 ? 49.803 -0.634 -91.539 1.00 92.81 182 LYS A C 1
ATOM 1480 O O . LYS A 1 182 ? 50.429 -0.760 -92.586 1.00 92.81 182 LYS A O 1
ATOM 1485 N N . VAL A 1 183 ? 48.778 0.210 -91.403 1.00 91.56 183 VAL A N 1
ATOM 1486 C CA . VAL A 1 183 ? 48.270 1.058 -92.496 1.00 91.56 183 VAL A CA 1
ATOM 1487 C C . VAL A 1 183 ? 49.345 2.033 -92.981 1.00 91.56 183 VAL A C 1
ATOM 1489 O O . VAL A 1 183 ? 49.550 2.167 -94.183 1.00 91.56 183 VAL A O 1
ATOM 1492 N N . ARG A 1 184 ? 50.089 2.673 -92.068 1.00 91.19 184 ARG A N 1
ATOM 1493 C CA . ARG A 1 184 ? 51.206 3.5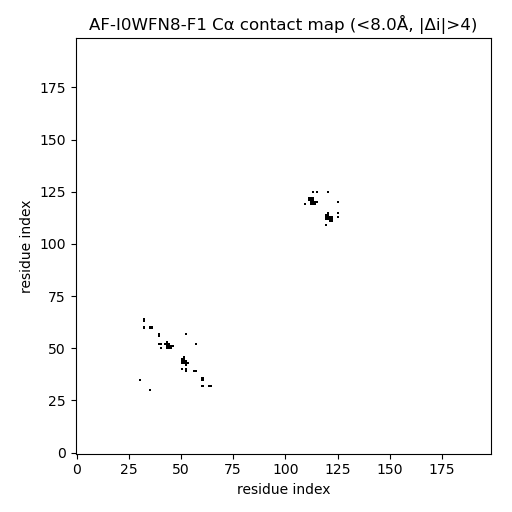65 -92.426 1.00 91.19 184 ARG A CA 1
ATOM 1494 C C . ARG A 1 184 ? 52.317 2.826 -93.175 1.00 91.19 184 ARG A C 1
ATOM 1496 O O . ARG A 1 184 ? 52.830 3.362 -94.153 1.00 91.19 184 ARG A O 1
ATOM 1503 N N . ARG A 1 185 ? 52.668 1.604 -92.747 1.00 91.94 185 ARG A N 1
ATOM 1504 C CA . ARG A 1 185 ? 53.651 0.756 -93.449 1.00 91.94 185 ARG A CA 1
ATOM 1505 C C . ARG A 1 185 ? 53.175 0.403 -94.858 1.00 91.94 185 ARG A C 1
ATOM 1507 O O . ARG A 1 185 ? 53.899 0.666 -95.806 1.00 91.94 185 ARG A O 1
ATOM 1514 N N . GLN A 1 186 ? 51.938 -0.074 -95.000 1.00 91.56 186 GLN A N 1
ATOM 1515 C CA . GLN A 1 186 ? 51.344 -0.378 -96.308 1.00 91.56 186 GLN A CA 1
ATOM 1516 C C . GLN A 1 186 ? 51.313 0.847 -97.230 1.00 91.56 186 GLN A C 1
ATOM 1518 O O . GLN A 1 186 ? 51.682 0.748 -98.394 1.00 91.56 186 GLN A O 1
ATOM 1523 N N . LEU A 1 187 ? 50.932 2.019 -96.711 1.00 89.50 187 LEU A N 1
ATOM 1524 C CA . LEU A 1 187 ? 50.941 3.263 -97.483 1.00 89.50 187 LEU A CA 1
ATOM 1525 C C . LEU A 1 187 ? 52.352 3.617 -97.971 1.00 89.50 187 LEU A C 1
ATOM 1527 O O . LEU A 1 187 ? 52.522 4.055 -99.106 1.00 89.50 187 LEU A O 1
ATOM 1531 N N . GLN A 1 188 ? 53.365 3.433 -97.125 1.00 89.00 188 GLN A N 1
ATOM 1532 C CA . GLN A 1 188 ? 54.748 3.713 -97.494 1.00 89.00 188 GLN A CA 1
ATOM 1533 C C . GLN A 1 188 ? 55.282 2.720 -98.534 1.00 89.00 188 GLN A C 1
ATOM 1535 O O . GLN A 1 188 ? 55.960 3.144 -99.472 1.00 89.00 188 GLN A O 1
ATOM 1540 N N . ASP A 1 189 ? 54.927 1.441 -98.420 1.00 90.19 189 ASP A N 1
ATOM 1541 C CA . ASP A 1 189 ? 55.252 0.416 -99.415 1.00 90.19 189 ASP A CA 1
ATOM 1542 C C . ASP A 1 189 ? 54.599 0.733 -100.773 1.00 90.19 189 ASP A C 1
ATOM 1544 O O . ASP A 1 189 ? 55.273 0.684 -101.803 1.00 90.19 189 ASP A O 1
ATOM 1548 N N . GLU A 1 190 ? 53.330 1.163 -100.788 1.00 89.12 190 GLU A N 1
ATOM 1549 C CA . GLU A 1 190 ? 52.637 1.607 -102.008 1.00 89.12 190 GLU A CA 1
ATOM 1550 C C . GLU A 1 190 ? 53.280 2.865 -102.627 1.00 89.12 190 GLU A C 1
ATOM 1552 O O . GLU A 1 190 ? 53.457 2.940 -103.846 1.00 89.12 190 GLU A O 1
ATOM 1557 N N . ILE A 1 191 ? 53.701 3.845 -101.815 1.00 86.94 191 ILE A N 1
ATOM 1558 C CA . ILE A 1 191 ? 54.433 5.032 -102.299 1.00 86.94 191 ILE A CA 1
ATOM 1559 C C . ILE A 1 191 ? 55.776 4.633 -102.924 1.00 86.94 191 ILE A C 1
ATOM 1561 O O . ILE A 1 191 ? 56.113 5.111 -104.012 1.00 86.94 191 ILE A O 1
ATOM 1565 N N . ASN A 1 192 ? 56.544 3.769 -102.257 1.00 84.56 192 ASN A N 1
ATOM 1566 C CA . ASN A 1 192 ? 57.844 3.312 -102.748 1.00 84.56 192 ASN A CA 1
ATOM 1567 C C . ASN A 1 192 ? 57.697 2.541 -104.065 1.00 84.56 192 ASN A C 1
ATOM 1569 O O . ASN A 1 192 ? 58.393 2.851 -105.032 1.00 84.56 192 ASN A O 1
ATOM 1573 N N . LYS A 1 193 ? 56.725 1.627 -104.143 1.00 83.50 193 LYS A N 1
ATOM 1574 C CA . LYS A 1 193 ? 56.398 0.866 -105.355 1.00 83.50 193 LYS A CA 1
ATOM 1575 C C . LYS A 1 193 ? 55.998 1.774 -106.523 1.00 83.50 193 LYS A C 1
ATOM 1577 O O . LYS A 1 193 ? 56.474 1.594 -107.642 1.00 83.50 193 LYS A O 1
ATOM 1582 N N . ASN A 1 194 ? 55.177 2.798 -106.274 1.00 78.31 194 ASN A N 1
ATOM 1583 C CA . ASN A 1 194 ? 54.786 3.767 -107.302 1.00 78.31 194 ASN A CA 1
ATOM 1584 C C . ASN A 1 194 ? 55.991 4.612 -107.778 1.00 78.31 194 ASN A C 1
ATOM 1586 O O . ASN A 1 194 ? 56.117 4.903 -108.968 1.00 78.31 194 ASN A O 1
ATOM 1590 N N . ARG A 1 195 ? 56.926 4.953 -106.876 1.00 75.69 195 ARG A N 1
ATOM 1591 C CA . ARG A 1 195 ? 58.161 5.686 -107.213 1.00 75.69 195 ARG A CA 1
ATOM 1592 C C . ARG A 1 195 ? 59.134 4.860 -108.057 1.00 75.69 195 ARG A C 1
ATOM 1594 O O . ARG A 1 195 ? 59.776 5.425 -108.936 1.00 75.69 19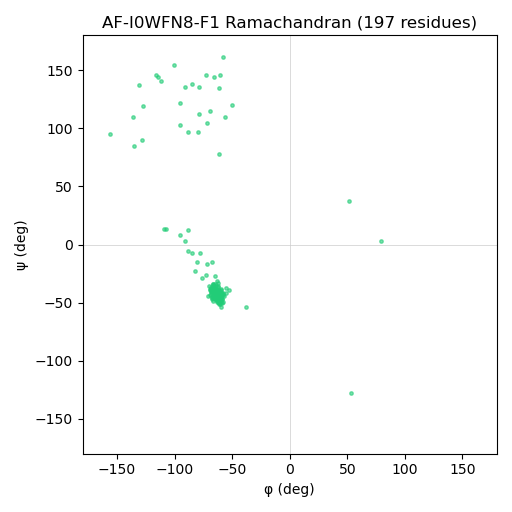5 ARG A O 1
ATOM 1601 N N . GLU A 1 196 ? 59.231 3.556 -107.811 1.00 70.69 196 GLU A N 1
ATOM 1602 C CA . GLU A 1 196 ? 60.027 2.634 -108.633 1.00 70.69 196 GLU A CA 1
ATOM 1603 C C . GLU A 1 196 ? 59.406 2.412 -110.017 1.00 70.69 196 GLU A C 1
ATOM 1605 O O . GLU A 1 196 ? 60.134 2.362 -110.998 1.00 70.69 196 GLU A O 1
ATOM 1610 N N . SER A 1 197 ? 58.072 2.375 -110.122 1.00 63.16 197 SER A N 1
ATOM 1611 C CA . SER A 1 197 ? 57.372 2.219 -111.410 1.00 63.16 197 SER A CA 1
ATOM 1612 C C . SER A 1 197 ? 57.417 3.451 -112.331 1.00 63.16 197 SER A C 1
ATOM 1614 O O . SER A 1 197 ? 57.112 3.343 -113.515 1.00 63.16 197 SER A O 1
ATOM 1616 N N . LYS A 1 198 ? 57.766 4.630 -111.795 1.00 58.00 198 LYS A N 1
ATOM 1617 C CA . LYS A 1 198 ? 57.858 5.907 -112.533 1.00 58.00 198 LYS A CA 1
ATOM 1618 C C . LYS A 1 198 ? 59.275 6.246 -113.017 1.00 58.00 198 LYS A C 1
ATOM 1620 O O . LYS A 1 198 ? 59.496 7.372 -113.467 1.00 58.00 198 LYS A O 1
ATOM 1625 N N . LYS A 1 199 ? 60.224 5.321 -112.891 1.00 47.00 199 LYS A N 1
ATOM 1626 C CA . LYS A 1 199 ? 61.620 5.479 -113.310 1.00 47.00 199 LYS A CA 1
ATOM 1627 C C . LYS A 1 199 ? 61.919 4.572 -114.495 1.00 47.00 199 LYS A C 1
ATOM 1629 O O . LYS A 1 199 ? 62.711 5.017 -115.351 1.00 47.00 199 LYS A O 1
#